Protein AF-A0A090X0N4-F1 (afdb_monomer_lite)

Organism: NCBI:txid221126

Secondary structure (DSSP, 8-state):
-----EEE-SSS-EEE-HHHH-S-EESS---EEEE-SSSSSS-EEEE-----SSHHHHHHHSPPPPHHHHHHHHHTT---EESS-EEEEE-SSS-EEE-TTTTT-S--SSEEEEEEE-SSSSSS-EEEEEE--SS-TT-HHHHHHHHHHHHHTTT---HHHHHHHHHHHHS----EEEEE----

Structure (mmCIF, N/CA/C/O backbone):
data_AF-A0A090X0N4-F1
#
_entry.id   AF-A0A090X0N4-F1
#
loop_
_atom_site.group_PDB
_atom_site.id
_atom_site.type_symbol
_atom_site.label_atom_id
_atom_site.label_alt_id
_atom_site.label_comp_id
_atom_site.label_asym_id
_atom_site.label_entity_id
_atom_site.label_seq_id
_atom_site.pdbx_PDB_ins_code
_atom_site.Cartn_x
_atom_site.Cartn_y
_atom_site.Cartn_z
_atom_site.occupancy
_atom_site.B_iso_or_equiv
_atom_site.auth_seq_id
_atom_site.auth_comp_id
_atom_site.auth_asym_id
_atom_site.auth_atom_id
_atom_site.pdbx_PDB_model_num
ATOM 1 N N . MET A 1 1 ? 1.929 14.724 -2.613 1.00 72.25 1 MET A N 1
ATOM 2 C CA . MET A 1 1 ? 1.039 15.261 -1.563 1.00 72.25 1 MET A CA 1
ATOM 3 C C . MET A 1 1 ? 0.765 14.086 -0.649 1.00 72.25 1 MET A C 1
ATOM 5 O O . MET A 1 1 ? 0.482 13.044 -1.221 1.00 72.25 1 MET A O 1
ATOM 9 N N . PRO A 1 2 ? 0.952 14.198 0.674 1.00 85.50 2 PRO A N 1
ATOM 10 C CA . PRO A 1 2 ? 0.670 13.087 1.576 1.00 85.50 2 PRO A CA 1
ATOM 11 C C . PRO A 1 2 ? -0.829 12.806 1.664 1.00 85.50 2 PRO A C 1
ATOM 13 O O . PRO A 1 2 ? -1.646 13.692 1.392 1.00 85.50 2 PRO A O 1
ATOM 16 N N . ASP A 1 3 ? -1.151 11.605 2.126 1.00 89.62 3 ASP A N 1
ATOM 17 C CA . ASP A 1 3 ? -2.478 11.275 2.628 1.00 89.62 3 ASP A CA 1
ATOM 18 C C . ASP A 1 3 ? -2.771 12.003 3.949 1.00 89.62 3 ASP A C 1
ATOM 20 O O . ASP A 1 3 ? -1.869 12.414 4.687 1.00 89.62 3 ASP A O 1
ATOM 24 N N . PHE A 1 4 ? -4.061 12.153 4.243 1.00 93.69 4 PHE A N 1
ATOM 25 C CA . PHE A 1 4 ? -4.576 12.772 5.460 1.00 93.69 4 PHE A CA 1
ATOM 26 C C . PHE A 1 4 ? -5.521 11.811 6.169 1.00 93.69 4 PHE A C 1
ATOM 28 O O . PHE A 1 4 ? -6.255 11.064 5.522 1.00 93.69 4 PHE A O 1
ATOM 35 N N . VAL A 1 5 ? -5.556 11.884 7.499 1.00 94.31 5 VAL A N 1
ATOM 36 C CA . VAL A 1 5 ? -6.489 11.099 8.312 1.00 94.31 5 VAL A CA 1
ATOM 37 C C . VAL A 1 5 ? -7.394 12.056 9.065 1.00 94.31 5 VAL A C 1
ATOM 39 O O . VAL A 1 5 ? -6.930 12.813 9.913 1.00 94.31 5 VAL A O 1
ATOM 42 N N . TYR A 1 6 ? -8.689 12.018 8.762 1.00 95.88 6 TYR A N 1
ATOM 43 C CA . TYR A 1 6 ? -9.698 12.860 9.397 1.00 95.88 6 TYR A CA 1
ATOM 44 C C . TYR A 1 6 ? -10.547 12.038 10.367 1.00 95.88 6 TYR A C 1
ATOM 46 O O . TYR A 1 6 ? -11.283 11.143 9.960 1.00 95.88 6 TYR A O 1
ATOM 54 N N . VAL A 1 7 ? -10.468 12.365 11.656 1.00 95.62 7 VAL A N 1
ATOM 55 C CA . VAL A 1 7 ? -11.228 11.707 12.726 1.00 95.62 7 VAL A CA 1
ATOM 56 C C . VAL A 1 7 ? -12.537 12.458 12.958 1.00 95.62 7 VAL A C 1
ATOM 58 O O . VAL A 1 7 ? -12.537 13.681 13.104 1.00 95.62 7 VAL A O 1
ATOM 61 N N . ASN A 1 8 ? -13.657 11.733 12.978 1.00 95.38 8 ASN A N 1
ATOM 62 C CA . ASN A 1 8 ? -14.985 12.296 13.227 1.00 95.38 8 ASN A CA 1
ATOM 63 C C . ASN A 1 8 ? -15.146 12.697 14.702 1.00 95.38 8 ASN A C 1
ATOM 65 O O . ASN A 1 8 ? -14.987 11.865 15.593 1.00 95.38 8 ASN A O 1
ATOM 69 N N . ASN A 1 9 ? -15.540 13.946 14.956 1.00 96.19 9 ASN A N 1
ATOM 70 C CA . ASN A 1 9 ? -15.750 14.477 16.307 1.00 96.19 9 ASN A CA 1
ATOM 71 C C . ASN A 1 9 ? -17.162 14.190 16.870 1.00 96.19 9 ASN A C 1
ATOM 73 O O . ASN A 1 9 ? -17.481 14.614 17.979 1.00 96.19 9 ASN A O 1
ATOM 77 N N . GLY A 1 10 ? -18.046 13.534 16.106 1.00 96.75 10 GLY A N 1
ATOM 78 C CA . GLY A 1 10 ? -19.405 13.160 16.534 1.00 96.75 10 GLY A CA 1
ATOM 79 C C . GLY A 1 10 ? -20.438 14.295 16.492 1.00 96.75 10 GLY A C 1
ATOM 80 O O . GLY A 1 10 ? -21.591 14.099 16.858 1.00 96.75 10 GLY A O 1
ATOM 81 N N . ASN A 1 11 ? -20.048 15.479 16.020 1.00 97.44 11 ASN A N 1
ATOM 82 C CA . ASN A 1 11 ? -20.890 16.678 15.936 1.00 97.44 11 ASN A CA 1
ATOM 83 C C . ASN A 1 11 ? -20.981 17.243 14.504 1.00 97.44 11 ASN A C 1
ATOM 85 O O . ASN A 1 11 ? -21.264 18.425 14.316 1.00 97.44 11 ASN A O 1
ATOM 89 N N . GLY A 1 12 ? -20.686 16.414 13.498 1.00 96.81 12 GLY A N 1
ATOM 90 C CA . GLY A 1 12 ? -20.638 16.814 12.088 1.00 96.81 12 GLY A CA 1
ATOM 91 C C . GLY A 1 12 ? -19.332 17.492 11.659 1.00 96.81 12 GLY A C 1
ATOM 92 O O . GLY A 1 12 ? -19.239 17.943 10.520 1.00 96.81 12 GLY A O 1
ATOM 93 N N . THR A 1 13 ? -18.323 17.560 12.534 1.00 97.75 13 THR A N 1
ATOM 94 C CA . THR A 1 13 ? -16.982 18.073 12.206 1.00 97.75 13 THR A CA 1
ATOM 95 C C . THR A 1 13 ? -15.923 16.972 12.246 1.00 97.75 13 THR A C 1
ATOM 97 O O . THR A 1 13 ? -16.121 15.925 12.865 1.00 97.75 13 THR A O 1
ATOM 100 N N . PHE A 1 14 ? -14.787 17.229 11.596 1.00 98.00 14 PHE A N 1
ATOM 101 C CA . PHE A 1 14 ? -13.650 16.315 11.526 1.00 98.00 14 PHE A CA 1
ATOM 102 C C . PHE A 1 14 ? -12.348 17.029 11.886 1.00 98.00 14 PHE A C 1
ATOM 104 O O . PHE A 1 14 ? -12.174 18.206 11.562 1.00 98.00 14 PHE A O 1
ATOM 111 N N . THR A 1 15 ? -11.425 16.300 12.508 1.00 97.38 15 THR A N 1
ATOM 112 C CA . THR A 1 15 ? -10.092 16.789 12.882 1.00 97.38 15 THR A CA 1
ATOM 113 C C . THR A 1 15 ? -9.026 15.978 12.158 1.00 97.38 15 THR A C 1
ATOM 115 O O . THR A 1 15 ? -9.057 14.751 12.195 1.00 97.38 15 THR A O 1
ATOM 118 N N . GLU A 1 16 ? -8.081 16.649 11.501 1.00 96.06 16 GLU A N 1
ATOM 119 C CA . GLU A 1 16 ? -6.917 15.973 10.920 1.00 96.06 16 GLU A CA 1
ATOM 120 C C . GLU A 1 16 ? -6.008 15.465 12.047 1.00 96.06 16 GLU A C 1
ATOM 122 O O . GLU A 1 16 ? -5.687 16.226 12.960 1.00 96.06 16 GLU A O 1
ATOM 127 N N . ASN A 1 17 ? -5.655 14.179 12.026 1.00 95.69 17 ASN A N 1
ATOM 128 C CA . ASN A 1 17 ? -4.920 13.552 13.120 1.00 95.69 17 ASN A CA 1
ATOM 129 C C . ASN A 1 17 ? -3.967 12.424 12.679 1.00 95.69 17 ASN A C 1
ATOM 131 O O . ASN A 1 17 ? -3.754 11.466 13.425 1.00 95.69 17 ASN A O 1
ATOM 135 N N . ARG A 1 18 ? -3.387 12.496 11.472 1.00 94.81 18 ARG A N 1
ATOM 136 C CA . ARG A 1 18 ? -2.545 11.400 10.945 1.00 94.81 18 ARG A CA 1
ATOM 137 C C . ARG A 1 18 ? -1.360 11.044 11.847 1.00 94.81 18 ARG A C 1
ATOM 139 O O . ARG A 1 18 ? -1.110 9.865 12.049 1.00 94.81 18 ARG A O 1
ATOM 146 N N . GLU A 1 19 ? -0.720 12.050 12.449 1.00 93.88 19 GLU A N 1
ATOM 147 C CA . GLU A 1 19 ? 0.492 11.897 13.273 1.00 93.88 19 GLU A CA 1
ATOM 148 C C . GLU A 1 19 ? 0.272 11.015 14.515 1.00 93.88 19 GLU A C 1
ATOM 150 O O . GLU A 1 19 ? 1.215 10.420 15.032 1.00 93.88 19 GLU A O 1
ATOM 155 N N . HIS A 1 20 ? -0.968 10.932 15.012 1.00 94.56 20 HIS A N 1
ATOM 156 C CA . HIS A 1 20 ? -1.311 10.086 16.159 1.00 94.56 20 HIS A CA 1
ATOM 157 C C . HIS A 1 20 ? -1.957 8.763 15.738 1.00 94.56 20 HIS A C 1
ATOM 159 O O . HIS A 1 20 ? -1.836 7.774 16.459 1.00 94.56 20 HIS A O 1
ATOM 165 N N . VAL A 1 21 ? -2.661 8.743 14.601 1.00 96.25 21 VAL A N 1
ATOM 166 C CA . VAL A 1 21 ? -3.462 7.586 14.177 1.00 96.25 21 VAL A CA 1
ATOM 167 C C . VAL A 1 21 ? -2.612 6.536 13.460 1.00 96.25 21 VAL A C 1
ATOM 169 O O . VAL A 1 21 ? -2.796 5.347 13.712 1.00 96.25 21 VAL A O 1
ATOM 172 N N . VAL A 1 22 ? -1.669 6.939 12.601 1.00 96.12 22 VAL A N 1
ATOM 173 C CA . VAL A 1 22 ? -0.845 6.021 11.792 1.00 96.12 22 VAL A CA 1
ATOM 174 C C . VAL A 1 22 ? 0.642 6.321 11.957 1.00 96.12 22 VAL A C 1
ATOM 176 O O . VAL A 1 22 ? 1.041 7.459 12.159 1.00 96.12 22 VAL A O 1
ATOM 179 N N . LYS A 1 23 ? 1.499 5.299 11.838 1.00 94.50 23 LYS A N 1
ATOM 180 C CA . LYS A 1 23 ? 2.968 5.474 11.899 1.00 94.50 23 LYS A CA 1
ATOM 181 C C . LYS A 1 23 ? 3.612 5.641 10.527 1.00 94.50 23 LYS A C 1
ATOM 183 O O . LYS A 1 23 ? 4.605 6.353 10.392 1.00 94.50 23 LYS A O 1
ATOM 188 N N . HIS A 1 24 ? 3.037 5.011 9.510 1.00 94.25 24 HIS A N 1
ATOM 189 C CA . HIS A 1 24 ? 3.532 5.017 8.139 1.00 94.25 24 HIS A CA 1
ATOM 190 C C . HIS A 1 24 ? 2.351 5.069 7.170 1.00 94.25 24 HIS A C 1
ATOM 192 O O . HIS A 1 24 ? 1.272 4.578 7.496 1.00 94.25 24 HIS A O 1
ATOM 198 N N . MET A 1 25 ? 2.558 5.655 5.993 1.00 94.56 25 MET A N 1
ATOM 199 C CA . MET A 1 25 ? 1.541 5.781 4.945 1.00 94.56 25 MET A CA 1
ATOM 200 C C . MET A 1 25 ? 2.094 5.341 3.588 1.00 94.56 25 MET A C 1
ATOM 202 O O . MET A 1 25 ? 3.312 5.315 3.385 1.00 94.56 25 MET A O 1
ATOM 206 N N . ALA A 1 26 ? 1.195 5.011 2.662 1.00 93.19 26 ALA A N 1
ATOM 207 C CA . ALA A 1 26 ? 1.558 4.697 1.288 1.00 93.19 26 ALA A CA 1
ATOM 208 C C . ALA A 1 26 ? 2.036 5.975 0.586 1.00 93.19 26 ALA A C 1
ATOM 210 O O . ALA A 1 26 ? 1.730 7.090 1.012 1.00 93.19 26 ALA A O 1
ATOM 211 N N . PHE A 1 27 ? 2.834 5.819 -0.465 1.00 91.94 27 PHE A N 1
ATOM 212 C CA . PHE A 1 27 ? 3.372 6.952 -1.210 1.00 91.94 27 PHE A CA 1
ATOM 213 C C . PHE A 1 27 ? 2.474 7.339 -2.391 1.00 91.94 27 PHE A C 1
ATOM 215 O O . PHE A 1 27 ? 2.379 8.520 -2.723 1.00 91.94 27 PHE A O 1
ATOM 222 N N . ASN A 1 28 ? 1.843 6.353 -3.041 1.00 90.00 28 ASN A N 1
ATOM 223 C CA . ASN A 1 28 ? 1.038 6.576 -4.250 1.00 90.00 28 ASN A CA 1
ATOM 224 C C . ASN A 1 28 ? -0.478 6.440 -4.043 1.00 90.00 28 ASN A C 1
ATOM 226 O O . ASN A 1 28 ? -1.226 7.053 -4.800 1.00 90.00 28 ASN A O 1
ATOM 230 N N . SER A 1 29 ? -0.917 5.643 -3.064 1.00 91.88 29 SER A N 1
ATOM 231 C CA . SER A 1 29 ? -2.329 5.439 -2.694 1.00 91.88 29 SER A CA 1
ATOM 232 C C . SER A 1 29 ? -3.259 5.170 -3.882 1.00 91.88 29 SER A C 1
ATOM 234 O O . SER A 1 29 ? -4.163 5.939 -4.201 1.00 91.88 29 SER A O 1
ATOM 236 N N . MET A 1 30 ? -3.024 4.042 -4.554 1.00 90.94 30 MET A N 1
ATOM 237 C CA . MET A 1 30 ? -3.691 3.672 -5.812 1.00 90.94 30 MET A CA 1
ATOM 238 C C . MET A 1 30 ? -5.113 3.134 -5.646 1.00 90.94 30 MET A C 1
ATOM 240 O O . MET A 1 30 ? -5.888 3.114 -6.600 1.00 90.94 30 MET A O 1
ATOM 244 N N . GLY A 1 31 ? -5.447 2.694 -4.442 1.00 93.00 31 GLY A N 1
ATOM 245 C CA . GLY A 1 31 ? -6.742 2.147 -4.075 1.00 93.00 31 GLY A CA 1
ATOM 246 C C . GLY A 1 31 ? -6.744 1.803 -2.595 1.00 93.00 31 GLY A C 1
ATOM 247 O O . GLY A 1 31 ? -5.686 1.773 -1.967 1.00 93.00 31 GLY A O 1
ATOM 248 N N . GLY A 1 32 ? -7.916 1.544 -2.037 1.00 95.25 32 GLY A N 1
ATOM 249 C CA . GLY A 1 32 ? -8.031 1.106 -0.657 1.00 95.25 32 GLY A CA 1
ATOM 250 C C . GLY A 1 32 ? -9.376 0.463 -0.381 1.00 95.25 32 GLY A C 1
ATOM 251 O O . GLY A 1 32 ? -10.317 0.637 -1.155 1.00 95.25 32 GLY A O 1
ATOM 252 N N . ASP A 1 33 ? -9.422 -0.295 0.703 1.00 97.25 33 ASP A N 1
ATOM 253 C CA . ASP A 1 33 ? -10.599 -1.018 1.171 1.00 97.25 33 ASP A CA 1
ATOM 254 C C . ASP A 1 33 ? -10.540 -1.164 2.696 1.00 97.25 33 ASP A C 1
ATOM 256 O O . ASP A 1 33 ? -9.486 -0.948 3.308 1.00 97.25 33 ASP A O 1
ATOM 260 N N . VAL A 1 34 ? -11.673 -1.504 3.306 1.00 97.06 34 VAL A N 1
ATOM 261 C CA . VAL A 1 34 ? -11.844 -1.589 4.758 1.00 97.06 34 VAL A CA 1
ATOM 262 C C . VAL A 1 34 ? -12.593 -2.867 5.123 1.00 97.06 34 VAL A C 1
ATOM 264 O O . VAL A 1 34 ? -13.705 -3.087 4.651 1.00 97.06 34 VAL A O 1
ATOM 267 N N . ALA A 1 35 ? -12.005 -3.682 5.996 1.00 96.50 35 ALA A N 1
ATOM 268 C CA . ALA A 1 35 ? -12.588 -4.928 6.486 1.00 96.50 35 ALA A CA 1
ATOM 269 C C . ALA A 1 35 ? -11.965 -5.301 7.835 1.00 96.50 35 ALA A C 1
ATOM 271 O O . ALA A 1 35 ? -10.865 -4.861 8.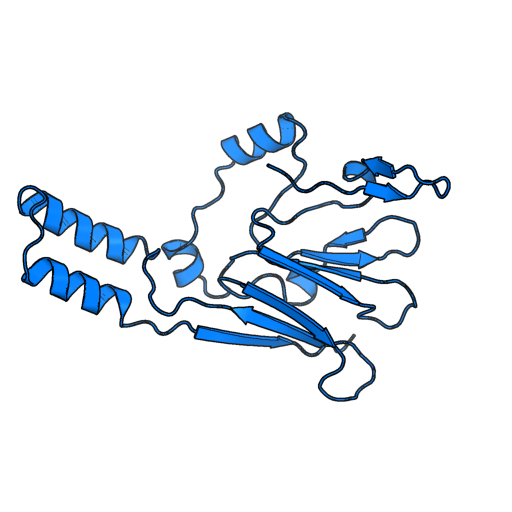139 1.00 96.50 35 ALA A O 1
ATOM 272 N N . ASP A 1 36 ? -12.664 -6.099 8.632 1.00 95.94 36 ASP A N 1
ATOM 273 C CA . ASP A 1 36 ? -12.098 -6.731 9.829 1.00 95.94 36 ASP A CA 1
ATOM 274 C C . ASP A 1 36 ? -11.371 -8.012 9.384 1.00 95.94 36 ASP A C 1
ATOM 276 O O . ASP A 1 36 ? -12.019 -8.953 8.916 1.00 95.94 36 ASP A O 1
ATOM 280 N N . ILE A 1 37 ? -10.034 -8.021 9.411 1.00 93.94 37 ILE A N 1
ATOM 281 C CA . ILE A 1 37 ? -9.237 -9.143 8.873 1.00 93.94 37 ILE A CA 1
ATOM 282 C C . ILE A 1 37 ? -8.894 -10.207 9.919 1.00 93.94 37 ILE A C 1
ATOM 284 O O . ILE A 1 37 ? -8.377 -11.264 9.561 1.00 93.94 37 ILE A O 1
ATOM 288 N N . ASN A 1 38 ? -9.146 -9.941 11.201 1.00 93.12 38 ASN A N 1
ATOM 289 C CA . ASN A 1 38 ? -8.800 -10.835 12.309 1.00 93.12 38 ASN A CA 1
ATOM 290 C C . ASN A 1 38 ? -10.005 -11.183 13.211 1.00 93.12 38 ASN A C 1
ATOM 292 O O . ASN A 1 38 ? -9.833 -11.877 14.215 1.00 93.12 38 ASN A O 1
ATOM 296 N N . ASN A 1 39 ? -11.208 -10.733 12.840 1.00 94.12 39 ASN A N 1
ATOM 297 C CA . ASN A 1 39 ? -12.472 -10.907 13.551 1.00 94.12 39 ASN A CA 1
ATOM 298 C C . ASN A 1 39 ? -12.464 -10.377 14.995 1.00 94.12 39 ASN A C 1
ATOM 300 O O . ASN A 1 39 ? -13.128 -10.943 15.873 1.00 94.12 39 ASN A O 1
ATOM 304 N N . ASP A 1 40 ? -11.723 -9.303 15.272 1.00 95.44 40 ASP A N 1
ATOM 305 C CA . ASP A 1 40 ? -11.691 -8.681 16.600 1.00 95.44 40 ASP A CA 1
ATOM 306 C C . ASP A 1 40 ? -12.795 -7.627 16.819 1.00 95.44 40 ASP A C 1
ATOM 308 O O . ASP A 1 40 ? -12.970 -7.116 17.934 1.00 95.44 40 ASP A O 1
ATOM 312 N N . GLY A 1 41 ? -13.600 -7.362 15.786 1.00 95.75 41 GLY A N 1
ATOM 313 C CA . GLY A 1 41 ? -14.693 -6.398 15.792 1.00 95.75 41 GLY A CA 1
ATOM 314 C C . GLY A 1 41 ? -14.265 -4.975 15.435 1.00 95.75 41 GLY A C 1
ATOM 315 O O . GLY A 1 41 ? -15.112 -4.072 15.457 1.00 95.75 41 GLY A O 1
ATOM 316 N N . TYR A 1 42 ? -12.993 -4.748 15.105 1.00 97.00 42 TYR A N 1
ATOM 317 C CA . TYR A 1 42 ? -12.480 -3.477 14.618 1.00 97.00 42 TYR A CA 1
ATOM 318 C C . TYR A 1 42 ? -12.170 -3.555 13.122 1.00 97.00 42 TYR A C 1
ATOM 320 O O . TYR A 1 42 ? -11.597 -4.507 12.618 1.00 97.00 42 TYR A O 1
ATOM 328 N N . LEU A 1 43 ? -12.558 -2.514 12.383 1.00 97.00 43 LEU A N 1
ATOM 329 C CA . LEU A 1 43 ? -12.251 -2.441 10.958 1.00 97.00 43 LEU A CA 1
ATOM 330 C C . LEU A 1 43 ? -10.795 -2.029 10.738 1.00 97.00 43 LEU A C 1
ATOM 332 O O . LEU A 1 43 ? -10.360 -0.994 11.263 1.00 97.00 43 LEU A O 1
ATOM 336 N N . ASP A 1 44 ? -10.114 -2.782 9.885 1.00 97.25 44 ASP A N 1
ATOM 337 C CA . ASP A 1 44 ? -8.768 -2.533 9.392 1.00 97.25 44 ASP A CA 1
ATOM 338 C C . ASP A 1 44 ? -8.810 -1.823 8.041 1.00 97.25 44 ASP A C 1
ATOM 340 O O . ASP A 1 44 ? -9.789 -1.892 7.295 1.00 97.25 44 ASP A O 1
ATOM 344 N N . LEU A 1 45 ? -7.734 -1.113 7.715 1.00 96.94 45 LEU A N 1
ATOM 345 C CA . LEU A 1 45 ? -7.622 -0.345 6.479 1.00 96.94 45 LEU A CA 1
ATOM 346 C C . LEU A 1 45 ? -6.443 -0.859 5.668 1.00 96.94 45 LEU A C 1
ATOM 348 O O . LEU A 1 45 ? -5.327 -0.935 6.178 1.00 96.94 45 LEU A O 1
ATOM 352 N N . MET A 1 46 ? -6.649 -1.105 4.379 1.00 96.88 46 MET A N 1
ATOM 353 C CA . MET A 1 46 ? -5.539 -1.334 3.465 1.00 96.88 46 MET A CA 1
ATOM 354 C C . MET A 1 46 ? -5.527 -0.308 2.338 1.00 96.88 46 MET A C 1
ATOM 356 O O . MET A 1 46 ? -6.555 -0.016 1.732 1.00 96.88 46 MET A O 1
ATOM 360 N N . THR A 1 47 ? -4.335 0.209 2.044 1.00 96.62 47 THR A N 1
ATOM 361 C CA . THR A 1 47 ? -4.062 1.145 0.951 1.00 96.62 47 THR A CA 1
ATOM 362 C C . THR A 1 47 ? -3.003 0.554 0.027 1.00 96.62 47 THR A C 1
ATOM 364 O O . THR A 1 47 ? -1.976 0.049 0.480 1.00 96.62 47 THR A O 1
ATOM 367 N N . LEU A 1 48 ? -3.239 0.624 -1.278 1.00 95.38 48 LEU A N 1
ATOM 368 C CA . LEU A 1 48 ? -2.383 0.048 -2.306 1.00 95.38 48 LEU A CA 1
ATOM 369 C C . LEU A 1 48 ? -1.287 1.001 -2.792 1.00 95.38 48 LEU A C 1
ATOM 371 O O . LEU A 1 48 ? -1.477 2.212 -2.913 1.00 95.38 48 LEU A O 1
ATOM 375 N N . ASP A 1 49 ? -0.166 0.409 -3.182 1.00 93.50 49 ASP A N 1
ATOM 376 C CA . ASP A 1 49 ? 0.974 1.043 -3.829 1.00 93.50 49 ASP A CA 1
ATOM 377 C C . ASP A 1 49 ? 1.510 0.128 -4.955 1.00 93.50 49 ASP A C 1
ATOM 379 O O . ASP A 1 49 ? 0.897 -0.870 -5.339 1.00 93.50 49 ASP A O 1
ATOM 383 N N . MET A 1 50 ? 2.644 0.497 -5.542 1.00 89.38 50 MET A N 1
ATOM 384 C CA . MET A 1 50 ? 3.099 0.004 -6.844 1.00 89.38 50 MET A CA 1
ATOM 385 C C . MET A 1 50 ? 4.363 -0.854 -6.757 1.00 89.38 50 MET A C 1
ATOM 387 O O . MET A 1 50 ? 5.100 -0.965 -7.737 1.00 89.38 50 MET A O 1
ATOM 391 N N . ASN A 1 51 ? 4.680 -1.394 -5.578 1.00 90.31 51 ASN A N 1
ATOM 392 C CA . ASN A 1 51 ? 5.962 -2.050 -5.354 1.00 90.31 51 ASN A CA 1
ATOM 393 C C . ASN A 1 51 ? 5.957 -3.512 -5.830 1.00 90.31 51 ASN A C 1
ATOM 395 O O . ASN A 1 51 ? 5.180 -4.321 -5.313 1.00 90.31 51 ASN A O 1
ATOM 399 N N . PRO A 1 52 ? 6.836 -3.896 -6.773 1.00 88.62 52 PRO A N 1
ATOM 400 C CA . PRO A 1 52 ? 6.967 -5.283 -7.208 1.00 88.62 52 PRO A CA 1
ATOM 401 C C . PRO A 1 52 ? 7.584 -6.186 -6.142 1.00 88.62 52 PRO A C 1
ATOM 403 O O . PRO A 1 52 ? 8.564 -5.814 -5.500 1.00 88.62 52 PRO A O 1
ATOM 406 N N . LYS A 1 53 ? 7.064 -7.417 -6.036 1.00 86.12 53 LYS A N 1
ATOM 407 C CA . LYS A 1 53 ? 7.632 -8.477 -5.183 1.00 86.12 53 LYS A CA 1
ATOM 408 C C . LYS A 1 53 ? 8.991 -8.971 -5.692 1.00 86.12 53 LYS A C 1
ATOM 410 O O . LYS A 1 53 ? 9.852 -9.353 -4.905 1.00 86.12 53 LYS A O 1
ATOM 415 N N . ASP A 1 54 ? 9.193 -8.962 -7.011 1.00 85.88 54 ASP A N 1
ATOM 416 C CA . ASP A 1 54 ? 10.453 -9.374 -7.633 1.00 85.88 54 ASP A CA 1
ATOM 417 C C . ASP A 1 54 ? 11.530 -8.280 -7.537 1.00 85.88 54 ASP A C 1
ATOM 419 O O . ASP A 1 54 ? 11.313 -7.122 -7.905 1.00 85.88 54 ASP A O 1
ATOM 423 N N . TYR A 1 55 ? 12.730 -8.672 -7.100 1.00 85.88 55 TYR A N 1
ATOM 424 C CA . TYR A 1 55 ? 13.863 -7.763 -6.914 1.00 85.88 55 TYR A CA 1
ATOM 425 C C . TYR A 1 55 ? 14.306 -7.088 -8.219 1.00 85.88 55 TYR A C 1
ATOM 427 O O . TYR A 1 55 ? 14.560 -5.880 -8.235 1.00 85.88 55 TYR A O 1
ATOM 435 N N . ILE A 1 56 ? 14.409 -7.849 -9.316 1.00 86.50 56 ILE A N 1
ATOM 436 C CA . ILE A 1 56 ? 14.871 -7.319 -10.607 1.00 86.50 56 ILE A CA 1
ATOM 437 C C . ILE A 1 56 ? 13.857 -6.296 -11.117 1.00 86.50 56 ILE A C 1
ATOM 439 O O . ILE A 1 56 ? 14.231 -5.196 -11.535 1.00 86.50 56 ILE A O 1
ATOM 443 N N . ARG A 1 57 ? 12.567 -6.623 -11.035 1.00 84.81 57 ARG A N 1
ATOM 444 C CA . ARG A 1 57 ? 11.480 -5.727 -11.414 1.00 84.81 57 ARG A CA 1
ATOM 445 C C . ARG A 1 57 ? 11.482 -4.461 -10.564 1.00 84.81 57 ARG A C 1
ATOM 447 O O . ARG A 1 57 ? 11.557 -3.378 -11.129 1.00 84.81 57 ARG A O 1
ATOM 454 N N . SER A 1 58 ? 11.551 -4.579 -9.238 1.00 86.81 58 SER A N 1
ATOM 455 C CA . SER A 1 58 ? 11.637 -3.425 -8.333 1.00 86.81 58 SER A CA 1
ATOM 456 C C . SER A 1 58 ? 12.794 -2.480 -8.704 1.00 86.81 58 SER A C 1
ATOM 458 O O . SER A 1 58 ? 12.607 -1.268 -8.786 1.00 86.81 58 SER A O 1
ATOM 460 N N . LYS A 1 59 ? 13.979 -3.005 -9.054 1.00 87.38 59 LYS A N 1
ATOM 461 C CA . LYS A 1 59 ? 15.127 -2.175 -9.480 1.00 87.38 59 LYS A CA 1
ATOM 462 C C . LYS A 1 59 ? 14.987 -1.546 -10.866 1.00 87.38 59 LYS A C 1
ATOM 464 O O . LYS A 1 59 ? 15.583 -0.495 -11.115 1.00 87.38 59 LYS A O 1
ATOM 469 N N . THR A 1 60 ? 14.252 -2.184 -11.769 1.00 86.12 60 THR A N 1
ATOM 470 C CA . THR A 1 60 ? 14.108 -1.728 -13.160 1.00 86.12 60 THR A CA 1
ATOM 471 C C . THR A 1 60 ? 12.928 -0.783 -13.351 1.00 86.12 60 THR A C 1
ATOM 473 O O . THR A 1 60 ? 13.006 0.084 -14.223 1.00 86.12 60 THR A O 1
ATOM 476 N N . THR A 1 61 ? 11.876 -0.895 -12.536 1.00 82.81 61 THR A N 1
ATOM 477 C CA . THR A 1 61 ? 10.645 -0.102 -12.669 1.00 82.81 61 THR A CA 1
ATOM 478 C C . THR A 1 61 ? 10.525 1.006 -11.628 1.00 82.81 61 THR A C 1
ATOM 480 O O . THR A 1 61 ? 9.993 2.072 -11.939 1.00 82.81 61 THR A O 1
ATOM 483 N N . MET A 1 62 ? 11.073 0.811 -10.424 1.00 76.75 62 MET A N 1
ATOM 484 C CA . MET A 1 62 ? 10.943 1.767 -9.330 1.00 76.75 62 MET A CA 1
ATOM 485 C C . MET A 1 62 ? 12.242 2.545 -9.099 1.00 76.75 62 MET A C 1
ATOM 487 O O . MET A 1 62 ? 13.358 2.019 -9.109 1.00 76.75 62 MET A O 1
ATOM 491 N N . GLY A 1 63 ? 12.111 3.855 -8.888 1.00 69.94 63 GLY A N 1
ATOM 492 C CA . GLY A 1 63 ? 13.215 4.662 -8.379 1.00 69.94 63 GLY A CA 1
ATOM 493 C C . GLY A 1 63 ? 13.436 4.373 -6.898 1.00 69.94 63 GLY A C 1
ATOM 494 O O . GLY A 1 63 ? 12.473 4.302 -6.145 1.00 69.94 63 GLY A O 1
ATOM 495 N N . MET A 1 64 ? 14.692 4.254 -6.460 1.00 65.81 64 MET A N 1
ATOM 496 C CA . MET A 1 64 ? 14.973 4.323 -5.024 1.00 65.81 64 MET A CA 1
ATOM 497 C C . MET A 1 64 ? 14.557 5.704 -4.518 1.00 65.81 64 MET A C 1
ATOM 499 O O . MET A 1 64 ? 14.976 6.715 -5.091 1.00 65.81 64 MET A O 1
ATOM 503 N N . THR A 1 65 ? 13.761 5.746 -3.450 1.00 74.94 65 THR A N 1
ATOM 504 C CA . THR A 1 65 ? 13.463 6.997 -2.756 1.00 74.94 65 THR A CA 1
ATOM 505 C C . THR A 1 65 ? 14.779 7.604 -2.290 1.00 74.94 65 THR A C 1
ATOM 507 O O . THR A 1 65 ? 15.537 6.991 -1.538 1.00 74.94 65 THR A O 1
ATOM 510 N N . SER A 1 66 ? 15.090 8.799 -2.783 1.00 87.25 66 SER A N 1
ATOM 511 C CA . SER A 1 66 ? 16.280 9.521 -2.349 1.00 87.25 66 SER A CA 1
ATOM 512 C C . SER A 1 66 ? 16.137 9.867 -0.869 1.00 87.25 66 SER A C 1
ATOM 514 O O . SER A 1 66 ? 15.149 10.492 -0.491 1.00 87.25 66 SER A O 1
ATOM 516 N N . ILE A 1 67 ? 17.129 9.498 -0.052 1.00 90.06 67 ILE A N 1
ATOM 517 C CA . ILE A 1 67 ? 17.135 9.787 1.392 1.00 90.06 67 ILE A CA 1
ATOM 518 C C . ILE A 1 67 ? 16.937 11.287 1.636 1.00 90.06 67 ILE A C 1
ATOM 520 O O . ILE A 1 67 ? 16.082 11.672 2.422 1.00 90.06 67 ILE A O 1
ATOM 524 N N . SER A 1 68 ? 17.628 12.144 0.880 1.00 93.69 68 SER A N 1
ATOM 525 C CA . SER A 1 68 ? 17.491 13.595 1.031 1.00 93.69 68 SER A CA 1
ATOM 526 C C . SER A 1 68 ? 16.104 14.115 0.643 1.00 93.69 68 SER A C 1
ATOM 528 O O . SER A 1 68 ? 15.620 15.074 1.240 1.00 93.69 68 SER A O 1
ATOM 530 N N . GLN A 1 69 ? 15.434 13.501 -0.341 1.00 90.19 69 GLN A N 1
ATOM 531 C CA . GLN A 1 69 ? 14.048 13.855 -0.667 1.00 90.19 69 GLN A CA 1
ATOM 532 C C . GLN A 1 69 ? 13.083 13.373 0.413 1.00 90.19 69 GLN A C 1
ATOM 534 O O . GLN A 1 69 ? 12.184 14.124 0.783 1.00 90.19 69 GLN A O 1
ATOM 539 N N . PHE A 1 70 ? 13.284 12.160 0.930 1.00 91.81 70 PHE A N 1
ATOM 540 C CA . PHE A 1 70 ? 12.503 11.612 2.033 1.00 91.81 70 PHE A CA 1
ATOM 541 C C . PHE A 1 70 ? 12.592 12.510 3.269 1.00 91.81 70 PHE A C 1
ATOM 543 O O . PHE A 1 70 ? 11.566 13.000 3.728 1.00 91.81 70 PHE A O 1
ATOM 550 N N . GLU A 1 71 ? 13.807 12.834 3.717 1.00 94.25 71 GLU A N 1
ATOM 551 C CA . GLU A 1 71 ? 14.051 13.739 4.847 1.00 94.25 71 GLU A CA 1
ATOM 552 C C . GLU A 1 71 ? 13.437 15.122 4.617 1.00 94.25 71 GLU A C 1
ATOM 554 O O . GLU A 1 71 ? 12.853 15.721 5.518 1.00 94.25 71 GLU A O 1
ATOM 559 N N . LYS A 1 72 ? 13.528 15.651 3.391 1.00 93.88 72 LYS A N 1
ATOM 560 C CA . LYS A 1 72 ? 12.905 16.934 3.055 1.00 93.88 72 LYS A CA 1
ATOM 561 C C . LYS A 1 72 ? 11.380 16.878 3.178 1.00 93.88 72 LYS A C 1
ATOM 563 O O . LYS A 1 72 ? 10.787 17.841 3.664 1.00 93.88 72 LYS A O 1
ATOM 568 N N . MET A 1 73 ? 10.747 15.789 2.743 1.00 91.56 73 MET A N 1
ATOM 569 C CA . MET A 1 73 ? 9.299 15.600 2.868 1.00 91.56 73 MET A CA 1
ATOM 570 C C . MET A 1 73 ? 8.885 15.454 4.334 1.00 91.56 73 MET A C 1
ATOM 572 O O . MET A 1 73 ? 7.994 16.177 4.780 1.00 91.56 73 MET A O 1
ATOM 576 N N . THR A 1 74 ? 9.565 14.603 5.106 1.00 92.81 74 THR A N 1
ATOM 577 C CA . THR A 1 74 ? 9.256 14.396 6.529 1.00 92.81 74 THR A CA 1
ATOM 578 C C . THR A 1 74 ? 9.439 15.686 7.328 1.00 92.81 74 THR A C 1
ATOM 580 O O . THR A 1 74 ? 8.535 16.083 8.058 1.00 92.81 74 THR A O 1
ATOM 583 N N . ASN A 1 75 ? 10.536 16.421 7.108 1.00 94.25 75 ASN A N 1
ATOM 584 C CA . ASN A 1 75 ? 10.795 17.708 7.768 1.00 94.25 75 ASN A CA 1
ATOM 585 C C . ASN A 1 75 ? 9.796 18.806 7.367 1.00 94.25 75 ASN A C 1
ATOM 587 O O . ASN A 1 75 ? 9.647 19.790 8.085 1.00 94.25 75 ASN A O 1
ATOM 591 N N . SER A 1 76 ? 9.103 18.647 6.234 1.00 93.00 76 SER A N 1
ATOM 592 C CA . SER A 1 76 ? 8.026 19.549 5.804 1.00 93.00 76 SER A CA 1
ATOM 593 C C . SER A 1 76 ? 6.650 19.151 6.361 1.00 93.00 76 SER A C 1
ATOM 595 O O . SER A 1 76 ? 5.641 19.724 5.955 1.00 93.00 76 SER A O 1
ATOM 597 N N . GLY A 1 77 ? 6.589 18.165 7.264 1.00 91.75 77 GLY A N 1
ATOM 598 C CA . GLY A 1 77 ? 5.349 17.701 7.892 1.00 91.75 77 GLY A CA 1
ATOM 599 C C . GLY A 1 77 ? 4.518 16.757 7.022 1.00 91.75 77 GLY A C 1
ATOM 600 O O . GLY A 1 77 ? 3.315 16.622 7.243 1.00 91.75 77 GLY A O 1
ATOM 601 N N . TYR A 1 78 ? 5.115 16.119 6.007 1.00 91.31 78 TYR A N 1
ATOM 602 C CA . TYR A 1 78 ? 4.394 15.196 5.114 1.00 91.31 78 TYR A CA 1
ATOM 603 C C . TYR A 1 78 ? 4.320 13.763 5.656 1.00 91.31 78 TYR A C 1
ATOM 605 O O . TYR A 1 78 ? 3.922 12.861 4.920 1.00 91.31 78 TYR A O 1
ATOM 613 N N . HIS A 1 79 ? 4.676 13.559 6.927 1.00 93.81 79 HIS A N 1
ATOM 614 C CA . HIS A 1 79 ? 4.725 12.253 7.578 1.00 93.81 79 HIS A CA 1
ATOM 615 C C . HIS A 1 79 ? 5.663 11.251 6.868 1.00 93.81 79 HIS A C 1
ATOM 617 O O . HIS A 1 79 ? 6.247 11.519 5.814 1.00 93.81 79 HIS A O 1
ATOM 623 N N . TYR A 1 80 ? 5.833 10.074 7.461 1.00 94.25 80 TYR A N 1
ATOM 624 C CA . TYR A 1 80 ? 6.596 8.970 6.884 1.00 94.25 80 TYR A CA 1
ATOM 625 C C . TYR A 1 80 ? 5.778 8.221 5.826 1.00 94.25 80 TYR A C 1
ATOM 627 O O . TYR A 1 80 ? 4.812 7.533 6.159 1.00 94.25 80 TYR A O 1
ATOM 635 N N . GLN A 1 81 ? 6.185 8.342 4.561 1.00 92.44 81 GLN A N 1
ATOM 636 C CA . GLN A 1 81 ? 5.558 7.673 3.419 1.00 92.44 81 GLN A CA 1
ATOM 637 C C . GLN A 1 81 ? 6.522 6.689 2.757 1.00 92.44 81 GLN A C 1
ATOM 639 O O . GLN A 1 81 ? 7.684 7.027 2.510 1.00 92.44 81 GLN A O 1
ATOM 644 N N . TYR A 1 82 ? 6.033 5.500 2.415 1.00 91.81 82 TYR A N 1
ATOM 645 C CA . TYR A 1 82 ? 6.824 4.465 1.756 1.00 91.81 82 TYR A CA 1
ATOM 646 C C . TYR A 1 82 ? 6.079 3.855 0.582 1.00 91.81 82 TYR A C 1
ATOM 648 O O . TYR A 1 82 ? 4.859 3.781 0.553 1.00 91.81 82 TYR A O 1
ATOM 656 N N . MET A 1 83 ? 6.856 3.373 -0.380 1.00 90.62 83 MET A N 1
ATOM 657 C CA . MET A 1 83 ? 6.349 2.854 -1.639 1.00 90.62 83 MET A CA 1
ATOM 658 C C . MET A 1 83 ? 6.139 1.341 -1.530 1.00 90.62 83 MET A C 1
ATOM 660 O O . MET A 1 83 ? 6.981 0.549 -1.953 1.00 90.62 83 MET A O 1
ATOM 664 N N . HIS A 1 84 ? 5.080 0.955 -0.828 1.00 92.56 84 HIS A N 1
ATOM 665 C CA . HIS A 1 84 ? 4.542 -0.403 -0.711 1.00 92.56 84 HIS A CA 1
ATOM 666 C C . HIS A 1 84 ? 3.118 -0.307 -0.148 1.00 92.56 84 HIS A C 1
ATOM 668 O O . HIS A 1 84 ? 2.747 0.740 0.387 1.00 92.56 84 HIS A O 1
ATOM 674 N N . ASN A 1 85 ? 2.318 -1.362 -0.297 1.00 95.44 85 ASN A N 1
ATOM 675 C CA . ASN A 1 85 ? 0.971 -1.374 0.267 1.00 95.44 85 ASN A CA 1
ATOM 676 C C . ASN A 1 85 ? 1.046 -1.195 1.783 1.00 95.44 85 ASN A C 1
ATOM 678 O O . ASN A 1 85 ? 1.971 -1.697 2.411 1.00 95.44 85 ASN A O 1
ATOM 682 N N . MET A 1 86 ? 0.052 -0.545 2.367 1.00 96.25 86 MET A N 1
ATOM 683 C CA . MET A 1 86 ? -0.073 -0.382 3.811 1.00 96.25 86 MET A CA 1
ATOM 684 C C . MET A 1 86 ? -1.281 -1.169 4.278 1.00 96.25 86 MET A C 1
ATOM 686 O O . MET A 1 86 ? -2.374 -0.911 3.791 1.00 96.25 86 MET A O 1
ATOM 690 N N . LEU A 1 87 ? -1.093 -2.088 5.220 1.00 97.38 87 LEU A N 1
ATOM 691 C CA . LEU A 1 87 ? -2.177 -2.767 5.925 1.00 97.38 87 LEU A CA 1
ATOM 692 C C . LEU A 1 87 ? -2.139 -2.266 7.364 1.00 97.38 87 LEU A C 1
ATOM 694 O O . LEU A 1 87 ? -1.220 -2.588 8.112 1.00 97.38 87 LEU A O 1
ATOM 698 N N . GLN A 1 88 ? -3.089 -1.409 7.697 1.00 97.75 88 GLN A N 1
ATOM 699 C CA . GLN A 1 88 ? -3.239 -0.752 8.982 1.00 97.75 88 GLN A CA 1
ATOM 700 C C . GLN A 1 88 ? -4.199 -1.589 9.828 1.00 97.75 88 GLN A C 1
ATOM 702 O O . GLN A 1 88 ? -5.412 -1.513 9.640 1.00 97.75 88 GLN A O 1
ATOM 707 N N . LEU A 1 89 ? -3.643 -2.370 10.751 1.00 97.75 89 LEU A N 1
ATOM 708 C CA . LEU A 1 89 ? -4.397 -3.133 11.739 1.00 97.75 89 LEU A CA 1
ATOM 709 C C . LEU A 1 89 ? -4.876 -2.203 12.857 1.00 97.75 89 LEU A C 1
ATOM 711 O O . LEU A 1 89 ? -4.072 -1.470 13.443 1.00 97.75 89 LEU A O 1
ATOM 715 N N . ASN A 1 90 ? -6.166 -2.211 13.150 1.00 97.81 90 ASN A N 1
ATOM 716 C CA . ASN A 1 90 ? -6.780 -1.365 14.156 1.00 97.81 90 ASN A CA 1
ATOM 717 C C . ASN A 1 90 ? -6.471 -1.885 15.562 1.00 97.81 90 ASN A C 1
ATOM 719 O O . ASN A 1 90 ? -6.770 -3.018 15.909 1.00 97.81 90 ASN A O 1
ATOM 723 N N . ASN A 1 91 ? -5.890 -1.043 16.418 1.00 97.62 91 ASN A N 1
ATOM 724 C CA . ASN A 1 91 ? -5.524 -1.455 17.777 1.00 97.62 91 ASN A CA 1
ATOM 725 C C . ASN A 1 91 ? -6.683 -1.306 18.790 1.00 97.62 91 ASN A C 1
ATOM 727 O O . ASN A 1 91 ? -6.458 -1.424 19.997 1.00 97.62 91 ASN A O 1
ATOM 731 N N . GLY A 1 92 ? -7.887 -0.916 18.351 1.00 96.44 92 GLY A N 1
ATOM 732 C CA . GLY A 1 92 ? -9.056 -0.684 19.214 1.00 96.44 92 GLY A CA 1
ATOM 733 C C . GLY A 1 92 ? -8.958 0.546 20.131 1.00 96.44 92 GLY A C 1
ATOM 734 O O . GLY A 1 92 ? -9.855 0.813 20.928 1.00 96.44 92 GLY A O 1
ATOM 735 N N . ASN A 1 93 ? -7.878 1.326 20.032 1.00 95.56 93 ASN A N 1
ATOM 736 C CA . ASN A 1 93 ? -7.603 2.490 20.884 1.00 95.56 93 ASN A CA 1
ATOM 737 C C . ASN A 1 93 ? -7.457 3.805 20.095 1.00 95.56 93 ASN A C 1
ATOM 739 O O . ASN A 1 93 ? -6.899 4.777 20.603 1.00 95.56 93 ASN A O 1
ATOM 743 N N . GLY A 1 94 ? -7.939 3.828 18.849 1.00 94.06 94 GLY A N 1
ATOM 744 C CA . GLY A 1 94 ? -7.836 4.981 17.949 1.00 94.06 94 GLY A CA 1
ATOM 745 C C . GLY A 1 94 ? -6.490 5.110 17.229 1.00 94.06 94 GLY A C 1
ATOM 746 O O . GLY A 1 94 ? -6.245 6.132 16.591 1.00 94.06 94 GLY A O 1
ATOM 747 N N . THR A 1 95 ? -5.629 4.094 17.316 1.00 96.94 95 THR A N 1
ATOM 748 C CA . THR A 1 95 ? -4.365 4.010 16.570 1.00 96.94 95 THR A CA 1
ATOM 749 C C . THR A 1 95 ? -4.328 2.756 15.706 1.00 96.94 95 THR A C 1
ATOM 751 O O . THR A 1 95 ? -5.024 1.781 15.995 1.00 96.94 95 THR A O 1
ATOM 754 N N . PHE A 1 96 ? -3.466 2.765 14.693 1.00 98.06 96 PHE A N 1
ATOM 755 C CA . PHE A 1 96 ? -3.230 1.627 13.816 1.00 98.06 96 PHE A CA 1
ATOM 756 C C . PHE A 1 96 ? -1.776 1.156 13.848 1.00 98.06 96 PHE A C 1
ATOM 758 O O . PHE A 1 96 ? -0.835 1.924 14.087 1.00 98.06 96 PHE A O 1
ATOM 765 N N . SER A 1 97 ? -1.602 -0.133 13.583 1.00 97.25 97 SER A N 1
ATOM 766 C CA . SER A 1 97 ? -0.319 -0.793 13.384 1.00 97.25 97 SER A CA 1
ATOM 767 C C . SER A 1 97 ? -0.151 -1.144 11.909 1.00 97.25 97 SER A C 1
ATOM 769 O O . SER A 1 97 ? -0.961 -1.867 11.346 1.00 97.25 97 SER A O 1
ATOM 771 N N . GLU A 1 98 ? 0.918 -0.664 11.279 1.00 96.88 98 GLU A N 1
ATOM 772 C CA . GLU A 1 98 ? 1.247 -1.047 9.905 1.00 96.88 98 GLU A CA 1
ATOM 773 C C . GLU A 1 98 ? 1.875 -2.454 9.909 1.00 96.88 98 GLU A C 1
ATOM 775 O O . GLU A 1 98 ? 2.908 -2.664 10.553 1.00 96.88 98 GLU A O 1
ATOM 780 N N . ILE A 1 99 ? 1.230 -3.420 9.246 1.00 97.06 99 ILE A N 1
ATOM 781 C CA . ILE A 1 99 ? 1.601 -4.845 9.276 1.00 97.06 99 ILE A CA 1
ATOM 782 C C . ILE A 1 99 ? 1.766 -5.489 7.888 1.00 97.06 99 ILE A C 1
ATOM 784 O O . ILE A 1 99 ? 1.959 -6.703 7.799 1.00 97.06 99 ILE A O 1
ATOM 788 N N . SER A 1 100 ? 1.729 -4.725 6.792 1.00 95.69 100 SER A N 1
ATOM 789 C CA . SER A 1 100 ? 1.672 -5.264 5.419 1.00 95.69 100 SER A CA 1
ATOM 790 C C . SER A 1 100 ? 2.814 -6.222 5.081 1.00 95.69 100 SER A C 1
ATOM 792 O O . SER A 1 100 ? 2.606 -7.252 4.438 1.00 95.69 100 SER A O 1
ATOM 794 N N . LYS A 1 101 ? 4.036 -5.909 5.523 1.00 93.88 101 LYS A N 1
ATOM 795 C CA . LYS A 1 101 ? 5.219 -6.749 5.303 1.00 93.88 101 LYS A CA 1
ATOM 796 C C . LYS A 1 101 ? 5.179 -8.022 6.136 1.00 93.88 101 LYS A C 1
ATOM 798 O O . LYS A 1 101 ? 5.618 -9.061 5.655 1.00 93.88 101 LYS A O 1
ATOM 803 N N . MET A 1 102 ? 4.644 -7.950 7.355 1.00 94.88 102 MET A N 1
ATOM 804 C CA . MET A 1 102 ? 4.475 -9.123 8.217 1.00 94.88 102 MET A CA 1
ATOM 805 C C . MET A 1 102 ? 3.405 -10.067 7.658 1.00 94.88 102 MET A C 1
ATOM 807 O O . MET A 1 102 ? 3.587 -11.279 7.702 1.00 94.88 102 MET A O 1
ATOM 811 N N . ALA A 1 103 ? 2.350 -9.515 7.057 1.00 93.75 103 ALA A N 1
ATOM 812 C CA . ALA A 1 103 ? 1.282 -10.270 6.406 1.00 93.75 103 ALA A CA 1
ATOM 813 C C . ALA A 1 103 ? 1.614 -10.734 4.964 1.00 93.75 103 ALA A C 1
ATOM 815 O O . ALA A 1 103 ? 0.794 -11.392 4.327 1.00 93.75 103 ALA A O 1
ATOM 816 N N . ASP A 1 104 ? 2.809 -10.426 4.436 1.00 93.19 104 ASP A N 1
ATOM 817 C CA . ASP A 1 104 ? 3.228 -10.719 3.047 1.00 93.19 104 ASP A CA 1
ATOM 818 C C . ASP A 1 104 ? 2.298 -10.114 1.970 1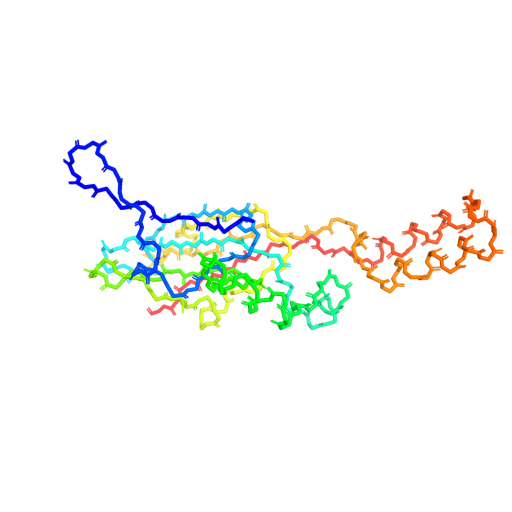.00 93.19 104 ASP A C 1
ATOM 820 O O . ASP A 1 104 ? 2.143 -10.658 0.877 1.00 93.19 104 ASP A O 1
ATOM 824 N N . VAL A 1 105 ? 1.694 -8.957 2.266 1.00 94.81 105 VAL A N 1
ATOM 825 C CA . VAL A 1 105 ? 0.824 -8.197 1.343 1.00 94.81 105 VAL A CA 1
ATOM 826 C C . VAL A 1 105 ? 1.380 -6.819 0.984 1.00 94.81 105 VAL A C 1
ATOM 828 O O . VAL A 1 105 ? 0.734 -6.062 0.266 1.00 94.81 105 VAL A O 1
ATOM 831 N N . GLY A 1 106 ? 2.580 -6.475 1.460 1.00 94.25 106 GLY A N 1
ATOM 832 C CA . GLY A 1 106 ? 3.221 -5.188 1.169 1.00 94.25 106 GLY A CA 1
ATOM 833 C C . GLY A 1 106 ? 3.626 -5.010 -0.300 1.00 94.25 106 GLY A C 1
ATOM 834 O O . GLY A 1 106 ? 3.607 -3.891 -0.805 1.00 94.25 106 GLY A O 1
ATOM 835 N N . ASP A 1 107 ? 3.976 -6.094 -0.997 1.00 93.06 107 ASP A N 1
ATOM 836 C CA . ASP A 1 107 ? 4.511 -6.043 -2.364 1.00 93.06 107 ASP A CA 1
ATOM 837 C C . ASP A 1 107 ? 3.667 -6.880 -3.324 1.00 93.06 107 ASP A C 1
ATOM 839 O O . ASP A 1 107 ? 3.815 -8.101 -3.406 1.00 93.06 107 ASP A O 1
ATOM 843 N N . THR A 1 108 ? 2.797 -6.214 -4.079 1.00 91.69 108 THR A N 1
ATOM 844 C CA . THR A 1 108 ? 1.873 -6.854 -5.028 1.00 91.69 108 THR A CA 1
ATOM 845 C C . THR A 1 108 ? 2.012 -6.304 -6.445 1.00 91.69 108 THR A C 1
ATOM 847 O O . THR A 1 108 ? 1.062 -6.366 -7.211 1.00 91.69 108 THR A O 1
ATOM 850 N N . ASP A 1 109 ? 3.188 -5.789 -6.820 1.00 89.19 109 ASP A N 1
ATOM 851 C CA . ASP A 1 109 ? 3.413 -5.140 -8.124 1.00 89.19 109 ASP A CA 1
ATOM 852 C C . ASP A 1 109 ? 2.579 -3.862 -8.285 1.00 89.19 109 ASP A C 1
ATOM 854 O O . ASP A 1 109 ? 2.187 -3.224 -7.310 1.00 89.19 109 ASP A O 1
ATOM 858 N N . TRP A 1 110 ? 2.384 -3.429 -9.525 1.00 88.94 110 TRP A N 1
ATOM 859 C CA . TRP A 1 110 ? 1.600 -2.259 -9.880 1.00 88.94 110 TRP A CA 1
ATOM 860 C C . TRP A 1 110 ? 0.117 -2.498 -9.587 1.00 88.94 110 TRP A C 1
ATOM 862 O O . TRP A 1 110 ? -0.629 -2.950 -10.456 1.00 88.94 110 TRP A O 1
ATOM 872 N N . SER A 1 111 ? -0.289 -2.246 -8.348 1.00 92.19 111 SER A N 1
ATOM 873 C CA . SER A 1 111 ? -1.634 -2.530 -7.852 1.00 92.19 111 SER A CA 1
ATOM 874 C C . SER A 1 111 ? -2.656 -1.515 -8.364 1.00 92.19 111 SER A C 1
ATOM 876 O O . SER A 1 111 ? -2.387 -0.313 -8.401 1.00 92.19 111 SER A O 1
ATOM 878 N N . TRP A 1 112 ? -3.837 -2.003 -8.743 1.00 91.00 112 TRP A N 1
ATOM 879 C CA . TRP A 1 112 ? -4.921 -1.199 -9.316 1.00 91.00 112 TRP A CA 1
ATOM 880 C C . TRP A 1 112 ? -6.165 -1.159 -8.441 1.00 91.00 112 TRP A C 1
ATOM 882 O O . TRP A 1 112 ? -6.749 -0.096 -8.261 1.00 91.00 112 TRP A O 1
ATOM 892 N N . ALA A 1 113 ? -6.588 -2.312 -7.930 1.00 92.94 113 ALA A N 1
ATOM 893 C CA . ALA A 1 113 ? -7.771 -2.425 -7.091 1.00 92.94 113 ALA A CA 1
ATOM 894 C C . ALA A 1 113 ? -7.571 -3.501 -6.031 1.00 92.94 113 ALA A C 1
ATOM 896 O O . ALA A 1 113 ? -6.890 -4.500 -6.282 1.00 92.94 113 ALA A O 1
ATOM 897 N N . LEU A 1 114 ? -8.192 -3.269 -4.882 1.00 94.88 114 LEU A N 1
ATOM 898 C CA . LEU A 1 114 ? -8.214 -4.125 -3.708 1.00 94.88 114 LEU A CA 1
ATOM 899 C C . LEU A 1 114 ? -9.664 -4.524 -3.432 1.00 94.88 114 LEU A C 1
ATOM 901 O O . LEU A 1 114 ? -10.566 -3.707 -3.615 1.00 94.88 114 LEU A O 1
ATOM 905 N N . LEU A 1 115 ? -9.857 -5.760 -2.988 1.00 95.62 115 LEU A N 1
ATOM 906 C CA . LEU A 1 115 ? -11.088 -6.235 -2.382 1.00 95.62 115 LEU A CA 1
ATOM 907 C C . LEU A 1 115 ? -10.735 -7.135 -1.200 1.00 95.62 115 LEU A C 1
ATOM 909 O O . LEU A 1 115 ? -9.969 -8.089 -1.367 1.00 95.62 115 LEU A O 1
ATOM 913 N N . MET A 1 116 ? -11.298 -6.825 -0.038 1.00 96.06 116 MET A N 1
ATOM 914 C CA . MET A 1 116 ? -11.252 -7.664 1.148 1.00 96.06 116 MET A CA 1
ATOM 915 C C . MET A 1 116 ? -12.592 -8.368 1.340 1.00 96.06 116 MET A C 1
ATOM 917 O O . MET A 1 116 ? -13.631 -7.722 1.474 1.00 96.06 116 MET A O 1
ATOM 921 N N . ALA A 1 117 ? -12.570 -9.696 1.290 1.00 94.31 117 ALA A N 1
ATOM 922 C CA . ALA A 1 117 ? -13.751 -10.536 1.441 1.00 94.31 117 ALA A CA 1
ATOM 923 C C . ALA A 1 117 ? -13.336 -11.977 1.745 1.00 94.31 117 ALA A C 1
ATOM 925 O O . ALA A 1 117 ? -12.286 -12.422 1.295 1.00 94.31 117 ALA A O 1
ATOM 926 N N . ASP A 1 118 ? -14.188 -12.706 2.452 1.00 94.12 118 ASP A N 1
ATOM 927 C CA . ASP A 1 118 ? -14.056 -14.146 2.677 1.00 94.12 118 ASP A CA 1
ATOM 928 C C . ASP A 1 118 ? -14.365 -14.925 1.378 1.00 94.12 118 ASP A C 1
ATOM 930 O O . ASP A 1 118 ? -15.532 -15.116 1.009 1.00 94.12 118 ASP A O 1
ATOM 934 N N . PHE A 1 119 ? -13.327 -15.295 0.615 1.00 93.00 119 PHE A N 1
ATOM 935 C CA . PHE A 1 119 ? -13.482 -15.992 -0.667 1.00 93.00 119 PHE A CA 1
ATOM 936 C C . PHE A 1 119 ? -13.497 -17.513 -0.520 1.00 93.00 119 PHE A C 1
ATOM 938 O O . PHE A 1 119 ? -14.062 -18.185 -1.393 1.00 93.00 119 PHE A O 1
ATOM 945 N N . ASP A 1 120 ? -12.868 -18.062 0.520 1.00 93.50 120 ASP A N 1
ATOM 946 C CA . ASP A 1 120 ? -12.812 -19.507 0.761 1.00 93.50 120 ASP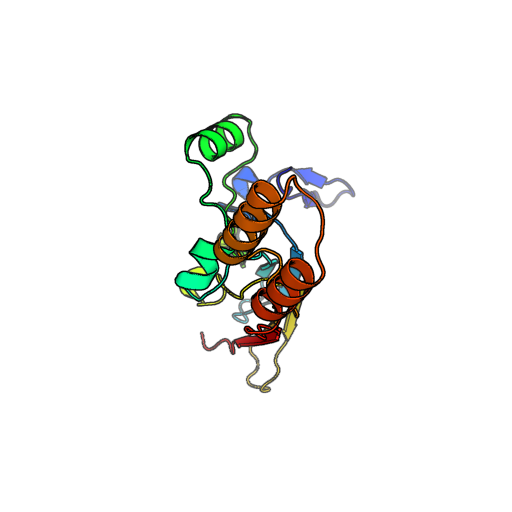 A CA 1
ATOM 947 C C . ASP A 1 120 ? -13.816 -20.017 1.813 1.00 93.50 120 ASP A C 1
ATOM 949 O O . ASP A 1 120 ? -13.992 -21.233 1.949 1.00 93.50 120 ASP A O 1
ATOM 953 N N . LEU A 1 121 ? -14.596 -19.103 2.396 1.00 94.06 121 LEU A N 1
ATOM 954 C CA . LEU A 1 121 ? -15.679 -19.341 3.350 1.00 94.06 121 LEU A CA 1
ATOM 955 C C . LEU A 1 121 ? -15.190 -19.896 4.694 1.00 94.06 121 LEU A C 1
ATOM 957 O O . LEU A 1 121 ? -15.913 -20.668 5.338 1.00 94.06 121 LEU A O 1
ATOM 961 N N . ASP A 1 122 ? -13.975 -19.535 5.114 1.00 92.94 122 ASP A N 1
ATOM 962 C CA . ASP A 1 122 ? -13.415 -19.919 6.412 1.00 92.94 122 ASP A CA 1
ATOM 963 C C . ASP A 1 122 ? -13.785 -18.951 7.554 1.00 92.94 122 ASP A C 1
ATOM 965 O O . ASP A 1 122 ? -13.568 -19.255 8.734 1.00 92.94 122 ASP A O 1
ATOM 969 N N . GLY A 1 123 ? -14.448 -17.841 7.216 1.00 91.06 123 GLY A N 1
ATOM 970 C CA . GLY A 1 123 ? -14.887 -16.807 8.142 1.00 91.06 123 GLY A CA 1
ATOM 971 C C . GLY A 1 123 ? -13.875 -15.683 8.355 1.00 91.06 123 GLY A C 1
ATOM 972 O O . GLY A 1 123 ? -14.178 -14.780 9.137 1.00 91.06 123 GLY A O 1
ATOM 973 N N . LEU A 1 124 ? -12.711 -15.703 7.702 1.00 91.75 124 LEU A N 1
ATOM 974 C CA . LEU A 1 124 ? -11.730 -14.618 7.692 1.00 91.75 124 LEU A CA 1
ATOM 975 C C . LEU A 1 124 ? -11.754 -13.902 6.338 1.00 91.75 124 LEU A C 1
ATOM 977 O O . LEU A 1 124 ? -11.963 -14.496 5.287 1.00 91.75 124 LEU A O 1
ATOM 981 N N . ASN A 1 125 ? -11.555 -12.583 6.347 1.00 93.94 125 ASN A N 1
ATOM 982 C CA . ASN A 1 125 ? -11.497 -11.832 5.097 1.00 93.94 125 ASN A CA 1
ATOM 983 C C . ASN A 1 125 ? -10.133 -12.018 4.421 1.00 93.94 125 ASN A C 1
ATOM 985 O O . ASN A 1 125 ? -9.091 -11.659 4.975 1.00 93.94 125 ASN A O 1
ATOM 989 N N . ASP A 1 126 ? -10.145 -12.495 3.180 1.00 93.88 126 ASP A N 1
ATOM 990 C CA . ASP A 1 126 ? -8.958 -12.578 2.338 1.00 93.88 126 ASP A CA 1
ATOM 991 C C . ASP A 1 126 ? -8.673 -11.251 1.640 1.00 93.88 126 ASP A C 1
ATOM 993 O O . ASP A 1 126 ? -9.536 -10.385 1.495 1.00 93.88 126 ASP A O 1
ATOM 997 N N . ILE A 1 127 ? -7.456 -11.122 1.114 1.00 95.25 127 ILE A N 1
ATOM 998 C CA . ILE A 1 127 ? -7.006 -9.944 0.375 1.00 95.25 127 ILE A CA 1
ATOM 999 C C . ILE A 1 127 ? -6.823 -10.293 -1.100 1.00 95.25 127 ILE A C 1
ATOM 1001 O O . ILE A 1 127 ? -5.905 -11.031 -1.475 1.00 95.25 127 ILE A O 1
ATOM 1005 N N . TYR A 1 128 ? -7.657 -9.701 -1.956 1.00 94.56 128 TYR A N 1
ATOM 1006 C CA . TYR A 1 128 ? -7.575 -9.828 -3.408 1.00 94.56 128 TYR A CA 1
ATOM 1007 C C . TYR A 1 128 ? -7.130 -8.516 -4.055 1.00 94.56 128 TYR A C 1
ATOM 1009 O O . TYR A 1 128 ? -7.807 -7.492 -3.968 1.00 94.56 128 TYR A O 1
ATOM 1017 N N . VAL A 1 129 ? -5.997 -8.548 -4.756 1.00 94.56 129 VAL A N 1
ATOM 1018 C CA . VAL A 1 129 ? -5.413 -7.391 -5.439 1.00 94.56 129 VAL A CA 1
ATOM 1019 C C . VAL A 1 129 ? -5.257 -7.676 -6.927 1.00 94.56 129 VAL A C 1
ATOM 1021 O O . VAL A 1 129 ? -4.575 -8.615 -7.348 1.00 94.56 129 VAL A O 1
ATOM 1024 N N . THR A 1 130 ? -5.844 -6.806 -7.747 1.00 92.06 130 THR A N 1
ATOM 1025 C CA . THR A 1 130 ? -5.564 -6.770 -9.188 1.00 92.06 130 THR A CA 1
ATOM 1026 C C . THR A 1 130 ? -4.323 -5.927 -9.433 1.00 92.06 130 THR A C 1
ATOM 1028 O O . THR A 1 130 ? -4.217 -4.805 -8.932 1.00 92.06 130 THR A O 1
ATOM 1031 N N . ASN A 1 131 ? -3.359 -6.456 -10.183 1.00 90.19 131 ASN A N 1
ATOM 1032 C CA . ASN A 1 131 ? -2.096 -5.770 -10.398 1.00 90.19 131 ASN A CA 1
ATOM 1033 C C . ASN A 1 131 ? -1.507 -6.035 -11.786 1.00 90.19 131 ASN A C 1
ATOM 1035 O O . ASN A 1 131 ? -2.001 -6.836 -12.585 1.00 90.19 131 ASN A O 1
ATOM 1039 N N . GLY A 1 132 ? -0.440 -5.302 -12.081 1.00 83.75 132 GLY A N 1
ATOM 1040 C CA . GLY A 1 132 ? 0.384 -5.546 -13.246 1.00 83.75 132 GLY A CA 1
ATOM 1041 C C . GLY A 1 132 ? 0.198 -4.558 -14.384 1.00 83.75 132 GLY A C 1
ATOM 1042 O O . GLY A 1 132 ? -0.676 -3.696 -14.392 1.00 83.75 132 GLY A O 1
ATOM 1043 N N . VAL A 1 133 ? 1.048 -4.693 -15.394 1.00 79.44 133 VAL A N 1
ATOM 1044 C CA . VAL A 1 133 ? 1.020 -3.864 -16.603 1.00 79.44 133 VAL A CA 1
ATOM 1045 C C . VAL A 1 133 ? 1.160 -4.756 -17.825 1.00 79.44 133 VAL A C 1
ATOM 1047 O O . VAL A 1 133 ? 2.043 -5.608 -17.895 1.00 79.44 133 VAL A O 1
ATOM 1050 N N . PHE A 1 134 ? 0.293 -4.546 -18.818 1.00 75.81 134 PHE A N 1
ATOM 1051 C CA . PHE A 1 134 ? 0.310 -5.343 -20.050 1.00 75.81 134 PHE A CA 1
ATOM 1052 C C . PHE A 1 134 ? 1.617 -5.187 -20.842 1.00 75.81 134 PHE A C 1
ATOM 1054 O O . PHE A 1 134 ? 2.038 -6.099 -21.544 1.00 75.81 134 PHE A O 1
ATOM 1061 N N . ARG A 1 135 ? 2.252 -4.013 -20.754 1.00 77.19 135 ARG A N 1
ATOM 1062 C CA . ARG A 1 135 ? 3.531 -3.707 -21.399 1.00 77.19 135 ARG A CA 1
ATOM 1063 C C . ARG A 1 135 ? 4.429 -2.969 -20.427 1.00 77.19 135 ARG A C 1
ATOM 1065 O O . ARG A 1 135 ? 4.008 -1.972 -19.843 1.00 77.19 135 ARG A O 1
ATOM 1072 N N . ASP A 1 136 ? 5.672 -3.418 -20.313 1.00 77.12 136 ASP A N 1
ATOM 1073 C CA . ASP A 1 136 ? 6.633 -2.910 -19.329 1.00 77.12 136 ASP A CA 1
ATOM 1074 C C . ASP A 1 136 ? 7.298 -1.599 -19.793 1.00 77.12 136 ASP A C 1
ATOM 1076 O O . ASP A 1 136 ? 8.509 -1.501 -19.972 1.00 77.12 136 ASP A O 1
ATOM 1080 N N . VAL A 1 137 ? 6.480 -0.575 -20.061 1.00 80.12 137 VAL A N 1
ATOM 1081 C CA . VAL A 1 137 ? 6.927 0.729 -20.595 1.00 80.12 137 VAL A CA 1
ATOM 1082 C C . VAL A 1 137 ? 7.758 1.544 -19.603 1.00 80.12 137 VAL A C 1
ATOM 1084 O O . VAL A 1 137 ? 8.414 2.514 -19.983 1.00 80.12 137 VAL A O 1
ATOM 1087 N N . ILE A 1 138 ? 7.749 1.139 -18.335 1.00 80.75 138 ILE A N 1
ATOM 1088 C CA . ILE A 1 138 ? 8.473 1.777 -17.235 1.00 80.75 138 ILE A CA 1
ATOM 1089 C C . ILE A 1 138 ? 9.838 1.125 -16.957 1.00 80.75 138 ILE A C 1
ATOM 1091 O O . ILE A 1 138 ? 10.619 1.680 -16.188 1.00 80.75 138 ILE A O 1
ATOM 1095 N N . ASP A 1 139 ? 10.165 0.006 -17.617 1.00 85.81 139 ASP A N 1
ATOM 1096 C CA . ASP A 1 139 ? 11.459 -0.676 -17.501 1.00 85.81 139 ASP A CA 1
ATOM 1097 C C . ASP A 1 139 ? 12.600 0.240 -17.981 1.00 85.81 139 ASP A C 1
ATOM 1099 O O . ASP A 1 139 ? 12.721 0.597 -19.162 1.00 85.81 139 ASP A O 1
ATOM 1103 N N . ARG A 1 140 ? 13.445 0.658 -17.035 1.00 87.62 140 ARG A N 1
ATOM 1104 C CA . ARG A 1 140 ? 14.533 1.611 -17.281 1.00 87.62 140 ARG A CA 1
ATOM 1105 C C . ARG A 1 140 ? 15.595 1.069 -18.223 1.00 87.62 140 ARG A C 1
ATOM 1107 O O . ARG A 1 140 ? 16.101 1.834 -19.040 1.00 87.62 140 ARG A O 1
ATOM 1114 N N . ASP A 1 141 ? 15.906 -0.220 -18.168 1.00 87.94 141 ASP A N 1
ATOM 1115 C CA . ASP A 1 141 ? 16.926 -0.824 -19.031 1.00 87.94 141 ASP A CA 1
ATOM 1116 C C . ASP A 1 141 ? 16.484 -0.825 -20.496 1.00 87.94 141 ASP A C 1
ATOM 1118 O O . ASP A 1 141 ? 17.254 -0.501 -21.404 1.00 87.94 141 ASP A O 1
ATOM 1122 N N . SER A 1 142 ? 15.216 -1.145 -20.731 1.00 87.06 142 SER A N 1
ATOM 1123 C CA . SER A 1 142 ? 14.564 -1.092 -22.034 1.00 87.06 142 SER A CA 1
ATOM 1124 C C . SER A 1 142 ? 14.515 0.338 -22.552 1.00 87.06 142 SER A C 1
ATOM 1126 O O . SER A 1 142 ? 14.923 0.601 -23.686 1.00 87.06 142 SER A O 1
ATOM 1128 N N . ASN A 1 143 ? 14.098 1.277 -21.701 1.00 88.62 143 ASN A N 1
ATOM 1129 C CA . ASN A 1 143 ? 14.055 2.694 -22.039 1.00 88.62 143 ASN A CA 1
ATOM 1130 C C . ASN A 1 143 ? 15.450 3.244 -22.373 1.00 88.62 143 ASN A C 1
ATOM 1132 O O . ASN A 1 143 ? 15.601 3.947 -23.372 1.00 88.62 143 ASN A O 1
ATOM 1136 N N . ASN A 1 144 ? 16.486 2.862 -21.624 1.00 90.00 144 ASN A N 1
ATOM 1137 C CA . ASN A 1 144 ? 17.870 3.251 -21.895 1.00 90.00 144 ASN A CA 1
ATOM 1138 C C . ASN A 1 144 ? 18.356 2.722 -23.253 1.00 90.00 144 ASN A C 1
ATOM 1140 O O . ASN A 1 144 ? 18.863 3.503 -24.059 1.00 90.00 144 ASN A O 1
ATOM 1144 N N . LYS A 1 145 ? 18.108 1.443 -23.570 1.00 88.50 145 LYS A N 1
ATOM 1145 C CA . LYS A 1 145 ? 18.447 0.851 -24.881 1.00 88.50 145 LYS A CA 1
ATOM 1146 C C . LYS A 1 145 ? 17.759 1.573 -26.043 1.00 88.50 145 LYS A C 1
ATOM 1148 O O . LYS A 1 145 ? 18.375 1.819 -27.082 1.00 88.50 145 LYS A O 1
ATOM 1153 N N . ILE A 1 146 ? 16.482 1.926 -25.884 1.00 88.06 146 ILE A N 1
ATOM 1154 C CA . ILE A 1 146 ? 15.722 2.676 -26.896 1.00 88.06 146 ILE A CA 1
ATOM 1155 C C . ILE A 1 146 ? 16.308 4.086 -27.061 1.00 88.06 146 ILE A C 1
ATOM 1157 O O . ILE A 1 146 ? 16.526 4.542 -28.187 1.00 88.06 146 ILE A O 1
ATOM 1161 N N . LEU A 1 147 ? 16.606 4.767 -25.951 1.00 89.50 147 LEU A N 1
ATOM 1162 C CA . LEU A 1 147 ? 17.174 6.115 -25.946 1.00 89.50 147 LEU A CA 1
AT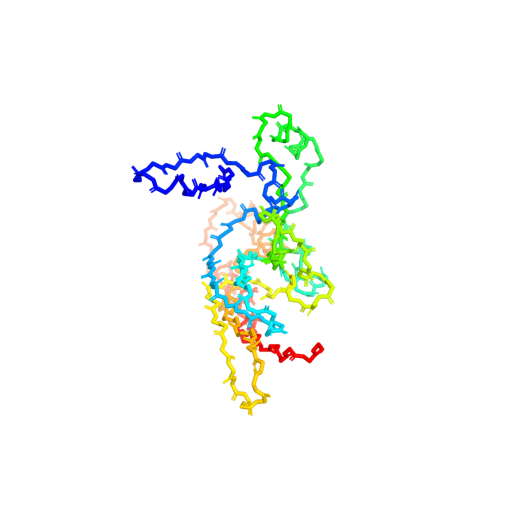OM 1163 C C . LEU A 1 147 ? 18.565 6.172 -26.583 1.00 89.50 147 LEU A C 1
ATOM 1165 O O . LEU A 1 147 ? 18.843 7.115 -27.325 1.00 89.50 147 LEU A O 1
ATOM 1169 N N . GLU A 1 148 ? 19.423 5.184 -26.342 1.00 90.50 148 GLU A N 1
ATOM 1170 C CA . GLU A 1 148 ? 20.736 5.075 -26.986 1.00 90.50 148 GLU A CA 1
ATOM 1171 C C . GLU A 1 148 ? 20.610 5.005 -28.511 1.00 90.50 148 GLU A C 1
ATOM 1173 O O . GLU A 1 148 ? 21.268 5.765 -29.226 1.00 90.50 148 GLU A O 1
ATOM 1178 N N . GLN A 1 149 ? 19.700 4.175 -29.026 1.00 88.12 149 GLN A N 1
ATOM 1179 C CA . GLN A 1 149 ? 19.483 4.078 -30.471 1.00 88.12 149 GLN A CA 1
ATOM 1180 C C . GLN A 1 149 ? 18.853 5.333 -31.064 1.00 88.12 149 GLN A C 1
ATOM 1182 O O . GLN A 1 149 ? 19.226 5.744 -32.164 1.00 88.12 149 GLN A O 1
ATOM 1187 N N . LEU A 1 150 ? 17.923 5.970 -30.352 1.00 89.38 150 LEU A N 1
ATOM 1188 C CA . LEU A 1 150 ? 17.372 7.254 -30.776 1.00 89.38 150 LEU A CA 1
ATOM 1189 C C . LEU A 1 150 ? 18.475 8.310 -30.860 1.00 89.38 150 LEU A C 1
ATOM 1191 O O . LEU A 1 150 ? 18.575 9.000 -31.871 1.00 89.38 150 LEU A O 1
ATOM 1195 N N . ARG A 1 151 ? 19.339 8.413 -29.844 1.00 90.94 151 ARG A N 1
ATOM 1196 C CA . ARG A 1 151 ? 20.461 9.366 -29.829 1.00 90.94 151 ARG A CA 1
ATOM 1197 C C . ARG A 1 151 ? 21.436 9.114 -30.979 1.00 90.94 151 ARG A C 1
ATOM 1199 O O . ARG A 1 151 ? 21.781 10.068 -31.671 1.00 90.94 151 ARG A O 1
ATOM 1206 N N . ALA A 1 152 ? 21.789 7.856 -31.244 1.00 89.50 152 ALA A N 1
ATOM 1207 C CA . ALA A 1 152 ? 22.661 7.482 -32.360 1.00 89.50 152 ALA A CA 1
ATOM 1208 C C . ALA A 1 152 ? 22.081 7.845 -33.744 1.00 89.50 152 ALA A C 1
ATOM 1210 O O . ALA A 1 152 ? 22.833 8.059 -34.689 1.00 89.50 152 ALA A O 1
ATOM 1211 N N . ASN A 1 153 ? 20.754 7.955 -33.869 1.00 87.81 153 ASN A N 1
ATOM 1212 C CA . ASN A 1 153 ? 20.059 8.256 -35.127 1.00 87.81 153 ASN A CA 1
ATOM 1213 C C . ASN A 1 153 ? 19.485 9.686 -35.185 1.00 87.81 153 ASN A C 1
ATOM 1215 O O . ASN A 1 153 ? 18.505 9.942 -35.890 1.00 87.81 153 ASN A O 1
ATOM 1219 N N . GLY A 1 154 ? 20.043 10.629 -34.417 1.00 89.00 154 GLY A N 1
ATOM 1220 C CA . GLY A 1 154 ? 19.587 12.025 -34.425 1.00 89.00 154 GLY A CA 1
ATOM 1221 C C . GLY A 1 154 ? 18.146 12.204 -33.927 1.00 89.00 154 GLY A C 1
ATOM 1222 O O . GLY A 1 154 ? 17.431 13.082 -34.401 1.00 89.00 154 GLY A O 1
ATOM 1223 N N . ARG A 1 155 ? 17.706 11.341 -33.002 1.00 84.44 155 ARG A N 1
ATOM 1224 C CA . ARG A 1 155 ? 16.354 11.269 -32.413 1.00 84.44 155 ARG A CA 1
ATOM 1225 C C . ARG A 1 155 ? 15.226 11.010 -33.417 1.00 84.44 155 ARG A C 1
ATOM 1227 O O . ARG A 1 155 ? 14.061 11.219 -33.094 1.00 84.44 155 ARG A O 1
ATOM 1234 N N . LYS A 1 156 ? 15.542 10.516 -34.618 1.00 85.12 156 LYS A N 1
ATOM 1235 C CA . LYS A 1 156 ? 14.529 10.099 -35.593 1.00 85.12 156 LYS A CA 1
ATOM 1236 C C . LYS A 1 156 ? 13.975 8.728 -35.227 1.00 85.12 156 LYS A C 1
ATOM 1238 O O . LYS A 1 156 ? 14.730 7.781 -35.013 1.00 85.12 156 LYS A O 1
ATOM 1243 N N . LEU A 1 157 ? 12.651 8.606 -35.211 1.00 81.81 157 LEU A N 1
ATOM 1244 C CA . LEU A 1 157 ? 11.985 7.328 -34.995 1.00 81.81 157 LEU A CA 1
ATOM 1245 C C . LEU A 1 157 ? 12.024 6.498 -36.286 1.00 81.81 157 LEU A C 1
ATOM 1247 O O . LEU A 1 157 ? 11.233 6.700 -37.204 1.00 81.81 157 LEU A O 1
ATOM 1251 N N . LEU A 1 158 ? 12.974 5.569 -36.369 1.00 85.62 158 LEU A N 1
ATOM 1252 C CA . LEU A 1 158 ? 13.105 4.643 -37.496 1.00 85.62 158 LEU A CA 1
ATOM 1253 C C . LEU A 1 158 ? 12.270 3.377 -37.264 1.00 85.62 158 LEU A C 1
ATOM 1255 O O . LEU A 1 158 ? 12.104 2.932 -36.129 1.00 85.62 158 LEU A O 1
ATOM 1259 N N . LYS A 1 159 ? 11.838 2.711 -38.345 1.00 86.62 159 LYS A N 1
ATOM 1260 C CA . LYS A 1 159 ? 11.085 1.439 -38.280 1.00 86.62 159 LYS A CA 1
ATOM 1261 C C . LYS A 1 159 ? 11.799 0.363 -37.442 1.00 86.62 159 LYS A C 1
ATOM 1263 O O . LYS A 1 159 ? 11.152 -0.385 -36.716 1.00 86.62 159 LYS A O 1
ATOM 1268 N N . LYS A 1 160 ? 13.138 0.318 -37.494 1.00 83.56 160 LYS A N 1
ATOM 1269 C CA . LYS A 1 160 ? 13.965 -0.582 -36.669 1.00 83.56 160 LYS A CA 1
ATOM 1270 C C . LYS A 1 160 ? 13.871 -0.256 -35.173 1.00 83.56 160 LYS A C 1
ATOM 1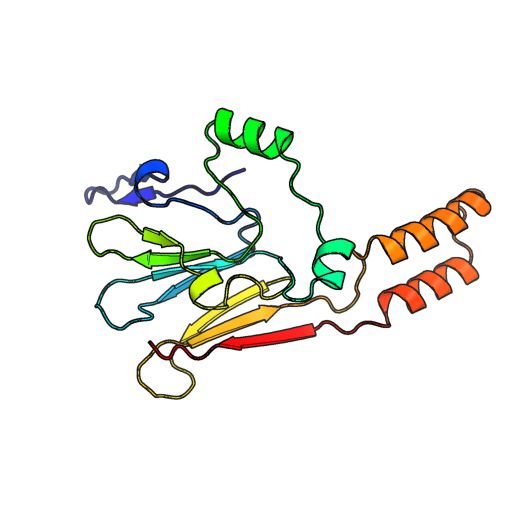272 O O . LYS A 1 160 ? 13.769 -1.174 -34.370 1.00 83.56 160 LYS A O 1
ATOM 1277 N N . ILE A 1 161 ? 13.858 1.029 -34.814 1.00 82.56 161 ILE A N 1
ATOM 1278 C CA . ILE A 1 161 ? 13.720 1.488 -33.423 1.00 82.56 161 ILE A CA 1
ATOM 1279 C C . ILE A 1 161 ? 12.323 1.144 -32.902 1.00 82.56 161 ILE A C 1
ATOM 1281 O O . ILE A 1 161 ? 12.196 0.581 -31.821 1.00 82.56 161 ILE A O 1
ATOM 1285 N N . PHE A 1 162 ? 11.284 1.372 -33.708 1.00 83.94 162 PHE A N 1
ATOM 1286 C CA . PHE A 1 162 ? 9.917 0.973 -33.366 1.00 83.94 162 PHE A CA 1
ATOM 1287 C C . PHE A 1 162 ? 9.785 -0.541 -33.115 1.00 83.94 162 PHE A C 1
ATOM 1289 O O . PHE A 1 162 ? 9.158 -0.959 -32.144 1.00 83.94 162 PHE A O 1
ATOM 1296 N N . LEU A 1 163 ? 10.426 -1.378 -33.941 1.00 83.88 163 LEU A N 1
ATOM 1297 C CA . LEU A 1 163 ? 10.435 -2.831 -33.740 1.00 83.88 163 LEU A CA 1
ATOM 1298 C C . LEU A 1 163 ? 11.130 -3.230 -32.427 1.00 83.88 163 LEU A C 1
ATOM 1300 O O . LEU A 1 163 ? 10.705 -4.171 -31.760 1.00 83.88 163 LEU A O 1
ATOM 1304 N N . ILE A 1 164 ? 12.192 -2.519 -32.046 1.00 81.25 164 ILE A N 1
ATOM 1305 C CA . ILE A 1 164 ? 12.893 -2.740 -30.775 1.00 81.25 164 ILE A CA 1
ATOM 1306 C C . ILE A 1 164 ? 12.002 -2.357 -29.599 1.00 81.25 164 ILE A C 1
ATOM 1308 O O . ILE A 1 164 ? 11.899 -3.145 -28.669 1.00 81.25 164 ILE A O 1
ATOM 1312 N N . MET A 1 165 ? 11.300 -1.221 -29.670 1.00 82.19 165 MET A N 1
ATOM 1313 C CA . MET A 1 165 ? 10.315 -0.843 -28.652 1.00 82.19 165 MET A CA 1
ATOM 1314 C C . MET A 1 165 ? 9.264 -1.941 -28.466 1.00 82.19 165 MET A C 1
ATOM 1316 O O . MET A 1 165 ? 9.003 -2.355 -27.340 1.00 82.19 165 MET A O 1
ATOM 1320 N N . GLN A 1 166 ? 8.712 -2.473 -29.563 1.00 82.19 166 GLN A N 1
ATOM 1321 C CA . GLN A 1 166 ? 7.776 -3.596 -29.482 1.00 82.19 166 GLN A CA 1
ATOM 1322 C C . GLN A 1 166 ? 8.404 -4.810 -28.790 1.00 82.19 166 GLN A C 1
ATOM 1324 O O . GLN A 1 166 ? 7.813 -5.336 -27.856 1.00 82.19 166 GLN A O 1
ATOM 1329 N N . LYS A 1 167 ? 9.609 -5.234 -29.187 1.00 79.69 167 LYS A N 1
ATOM 1330 C CA . LYS A 1 167 ? 10.277 -6.396 -28.575 1.00 79.69 167 LYS A CA 1
ATOM 1331 C C . LYS A 1 167 ? 10.599 -6.198 -27.094 1.00 79.69 167 LYS A C 1
ATOM 1333 O O . LYS A 1 167 ? 10.409 -7.126 -26.319 1.00 79.69 167 LYS A O 1
ATOM 1338 N N . CYS A 1 168 ? 11.078 -5.019 -26.706 1.00 77.00 168 CYS A N 1
ATOM 1339 C CA . CYS A 1 168 ? 11.421 -4.710 -25.321 1.00 77.00 168 CYS A CA 1
ATOM 1340 C C . CYS A 1 168 ? 10.193 -4.751 -24.406 1.00 77.00 168 CYS A C 1
ATOM 1342 O O . CYS A 1 168 ? 10.272 -5.311 -23.319 1.00 77.00 168 CYS A O 1
ATOM 1344 N N . TYR A 1 169 ? 9.055 -4.218 -24.861 1.00 74.75 169 TYR A N 1
ATOM 1345 C CA . TYR A 1 169 ? 7.853 -4.119 -24.032 1.00 74.75 169 TYR A CA 1
ATOM 1346 C C . TYR A 1 169 ? 6.935 -5.349 -24.079 1.00 74.75 169 TYR A C 1
ATOM 1348 O O . TYR A 1 169 ? 6.120 -5.511 -23.177 1.00 74.75 169 TYR A O 1
ATOM 1356 N N . LEU A 1 170 ? 7.029 -6.193 -25.115 1.00 63.16 170 LEU A N 1
ATOM 1357 C CA . LEU A 1 170 ? 6.184 -7.388 -25.280 1.00 63.16 170 LEU A CA 1
ATOM 1358 C C . LEU A 1 170 ? 6.703 -8.618 -24.527 1.00 63.16 170 LEU A C 1
ATOM 1360 O O . LEU A 1 170 ? 5.940 -9.546 -24.293 1.00 63.16 170 LEU A O 1
ATOM 1364 N N . ASN A 1 171 ? 7.990 -8.670 -24.182 1.00 54.72 171 ASN A N 1
ATOM 1365 C CA . ASN A 1 171 ? 8.612 -9.914 -23.716 1.00 54.72 171 ASN A CA 1
ATOM 1366 C C . ASN A 1 171 ? 8.367 -10.229 -22.229 1.00 54.72 171 ASN A C 1
ATOM 1368 O O . ASN A 1 171 ? 9.011 -11.119 -21.680 1.00 54.72 171 ASN A O 1
ATOM 1372 N N . LYS A 1 172 ? 7.485 -9.477 -21.562 1.00 61.84 172 LYS A N 1
ATOM 1373 C CA . LYS A 1 172 ? 7.193 -9.630 -20.139 1.00 61.84 172 LYS A CA 1
ATOM 1374 C C . LYS A 1 172 ? 5.710 -9.329 -19.865 1.00 61.84 172 LYS A C 1
ATOM 1376 O O . LYS A 1 172 ? 5.334 -8.182 -19.641 1.00 61.84 172 LYS A O 1
ATOM 1381 N N . ASN A 1 173 ? 4.859 -10.353 -19.944 1.00 56.41 173 ASN A N 1
ATOM 1382 C CA . ASN A 1 173 ? 3.458 -10.240 -19.532 1.00 56.41 173 ASN A CA 1
ATOM 1383 C C . ASN A 1 173 ? 3.393 -10.274 -18.002 1.00 56.41 173 ASN A C 1
ATOM 1385 O O . ASN A 1 173 ? 3.481 -11.347 -17.413 1.00 56.41 173 ASN A O 1
ATOM 1389 N N . TRP A 1 174 ? 3.225 -9.109 -17.378 1.00 63.09 174 TRP A N 1
ATOM 1390 C CA . TRP A 1 174 ? 3.095 -8.973 -15.924 1.00 63.09 174 TRP A CA 1
ATOM 1391 C C . TRP A 1 174 ? 1.657 -8.704 -15.484 1.00 63.09 174 TRP A C 1
ATOM 1393 O O . TRP A 1 174 ? 1.460 -8.111 -14.438 1.00 63.09 174 TRP A O 1
ATOM 1403 N N . LEU A 1 175 ? 0.644 -9.066 -16.279 1.00 58.44 175 LEU A N 1
ATOM 1404 C CA . LEU A 1 175 ? -0.736 -9.052 -15.785 1.00 58.44 175 LEU A CA 1
ATOM 1405 C C . LEU A 1 175 ? -0.885 -10.201 -14.797 1.00 58.44 175 LEU A C 1
ATOM 1407 O O . LEU A 1 175 ? -0.870 -11.366 -15.198 1.00 58.44 175 LEU A O 1
ATOM 1411 N N . THR A 1 176 ? -0.999 -9.861 -13.521 1.00 64.38 176 THR 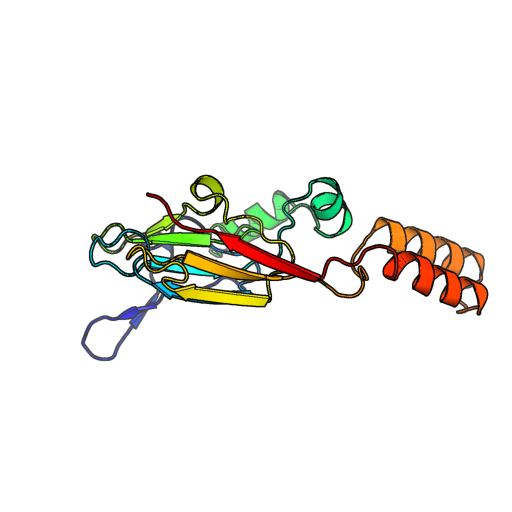A N 1
ATOM 1412 C CA . THR A 1 176 ? -1.098 -10.836 -12.446 1.00 64.38 176 THR A CA 1
ATOM 1413 C C . THR A 1 176 ? -2.241 -10.483 -11.507 1.00 64.38 176 THR A C 1
ATOM 1415 O O . THR A 1 176 ? -2.681 -9.342 -11.376 1.00 64.38 176 THR A O 1
ATOM 1418 N N . THR A 1 177 ? -2.766 -11.516 -10.872 1.00 72.50 177 THR A N 1
ATOM 1419 C CA . THR A 1 177 ? -3.711 -11.391 -9.775 1.00 72.50 177 THR A CA 1
ATOM 1420 C C . THR A 1 177 ? -2.988 -11.869 -8.534 1.00 72.50 177 THR A C 1
ATOM 1422 O O . THR A 1 177 ? -2.370 -12.934 -8.555 1.00 72.50 177 THR A O 1
ATOM 1425 N N . PHE A 1 178 ? -3.058 -11.088 -7.464 1.00 81.69 178 PHE A N 1
ATOM 1426 C CA . PHE A 1 178 ? -2.594 -11.500 -6.152 1.00 81.69 178 PHE A CA 1
ATOM 1427 C C . PHE A 1 178 ? -3.811 -11.820 -5.285 1.00 81.69 178 PHE A C 1
ATOM 1429 O O . PHE A 1 178 ? -4.686 -10.978 -5.123 1.00 81.69 178 PHE A O 1
ATOM 1436 N N . LEU A 1 179 ? -3.868 -13.035 -4.749 1.00 82.44 179 LEU A N 1
ATOM 1437 C CA . LEU A 1 179 ? -4.827 -13.430 -3.724 1.00 82.44 179 LEU A CA 1
ATOM 1438 C C . LEU A 1 179 ? -4.025 -13.976 -2.549 1.00 82.44 179 LEU A C 1
ATOM 1440 O O . LEU A 1 179 ? -3.175 -14.853 -2.733 1.00 82.44 179 LEU A O 1
ATOM 1444 N N . LYS A 1 180 ? -4.290 -13.445 -1.362 1.00 82.50 180 LYS A N 1
ATOM 1445 C CA . LYS A 1 180 ? -3.722 -13.919 -0.109 1.00 82.50 180 LYS A CA 1
ATOM 1446 C C . LYS A 1 180 ? -4.862 -14.272 0.824 1.00 82.50 180 LYS A C 1
ATOM 1448 O O . LYS A 1 180 ? -5.618 -13.380 1.196 1.00 82.50 180 LYS A O 1
ATOM 1453 N N . THR A 1 181 ? -4.924 -15.541 1.207 1.00 77.81 181 THR A N 1
ATOM 1454 C CA . THR A 1 181 ? -5.798 -15.966 2.292 1.00 77.81 181 THR A CA 1
ATOM 1455 C C . THR A 1 181 ? -5.178 -15.610 3.635 1.00 77.81 181 THR A C 1
ATOM 1457 O O . THR A 1 181 ? -3.956 -15.744 3.824 1.00 77.81 181 THR A O 1
ATOM 1460 N N . MET A 1 182 ? -5.999 -15.081 4.537 1.00 76.19 182 MET A N 1
ATOM 1461 C CA . MET A 1 182 ? -5.561 -14.694 5.874 1.00 76.19 182 MET A CA 1
ATOM 1462 C C . MET A 1 182 ? -5.796 -15.860 6.824 1.00 76.19 182 MET A C 1
ATOM 1464 O O . MET A 1 182 ? -6.915 -16.137 7.207 1.00 76.19 182 MET A O 1
ATOM 1468 N N . ALA A 1 183 ? -4.719 -16.536 7.221 1.00 56.12 183 ALA A N 1
ATOM 1469 C CA . ALA A 1 183 ? -4.746 -17.489 8.324 1.00 56.12 183 ALA A CA 1
ATOM 1470 C C . ALA A 1 183 ? -3.983 -16.856 9.490 1.00 56.12 183 ALA A C 1
ATOM 1472 O O . ALA A 1 183 ? -2.747 -16.900 9.505 1.00 56.12 183 ALA A O 1
ATOM 1473 N N . ILE A 1 184 ? -4.697 -16.199 10.405 1.00 50.34 184 ILE A N 1
ATOM 1474 C CA . ILE A 1 184 ? -4.130 -15.619 11.633 1.00 50.34 184 ILE A CA 1
ATOM 1475 C C . ILE A 1 184 ? -4.641 -16.408 12.834 1.00 50.34 184 ILE A C 1
ATOM 1477 O O . ILE A 1 184 ? -5.862 -16.664 12.892 1.00 50.34 184 ILE A O 1
#

InterPro domains:
  IPR013517 FG-GAP repeat [PF13517] (4-46)
  IPR013517 FG-GAP repeat [PF13517] (85-129)
  IPR028994 Integrin alpha, N-terminal [SSF69318] (3-135)

Radius of gyration: 20.19 Å; chains: 1; bounding box: 44×40×59 Å

pLDDT: mean 88.88, std 9.37, range [50.34, 98.06]

Sequence (184 aa):
MPDFVYVNNGNGTFTENREHVVKHMAFNSMGGDVADINNDGYLDLMTLDMNPKDYIRSKTTMGMTSISQFEKMTNSGYHYQYMHNMLQLNNGNGTFSEISKMADVGDTDWSWALLMADFDLDGLNDIYVTNGVFRDVIDRDSNNKILEQLRANGRKLLKKIFLIMQKCYLNKNWLTTFLKTMAI

Foldseek 3Di:
DADWDWDDPPPPDTDTDCVAAEQEAADPQQEKDWDQQPPPPDIKIKTAFAAAPDPLCNVFQPDDDDPVNQVVCVVVVRHHYDGWMFIWPDPVPNHTDTCCVVLVNRHDHAWHYWDWADPVPPPGTKIKTWHDDQWPPRGNVLVVVLVVVCVVVVNDDDPVSVVSSCVNGNPDGTGDMDIGDDDD